Protein AF-A0A952NPP9-F1 (afdb_monomer_lite)

Secondary structure (DSSP, 8-state):
-------------------------------------------HHHHHHHHHHHHHHHHHHHHHHHHHHHHHHHT---HHHHHHHHHHHHHHHHHHHHHHHHHHHHHHHHHHH-HHHHTTS-------PPPPPHHHHHHHHHHHHHHHHHHHHHHHHHS------------------------------------

pLDDT: mean 71.18, std 20.42, range [37.22, 97.12]

Sequence (195 aa):
MKPNFRLFFAGSVIVLGLLAPFSGFANEAPKEEAGKEELKNDKPWVEVQNRISALSTKTKQLDDKLKELIRTKKAGANAERMAELDKEIDKTYSEWKTHAEDLRKENQIFKYRFPERAAQTPERVYQTGDIPSLEKIEELVGMEGKLQRNLHRMRTQYGEPAKRPRKEKEIIVEEKKSGEGEKTIRESDSPILRK

Radius of gyration: 38.67 Å; chains: 1; bounding box: 102×54×117 Å

Foldseek 3Di:
DDDDDDDDDDDDDDDDDDDDDDDDDDDDDDDDDPDPPPPPPPPVLNVLVVLLVVLVVVLVVLVVVLVVLVVVLVVDDDPVVNVVSVVVNVVSVVVSVVSVVVSVVSVVCSCVVPVVVVPVPDDPPDPPDDDDDPVVVVVVVVVVVVVVVVVVVCCVVPNDPDPPPPPPPPPDDDDDDDDDDDDDDDDDPDDDDDD

Structure (mmCIF, N/CA/C/O backbone):
data_AF-A0A952NPP9-F1
#
_entry.id   AF-A0A952NPP9-F1
#
loop_
_atom_site.group_PDB
_atom_site.id
_atom_site.type_symbol
_atom_site.label_atom_id
_atom_site.label_alt_id
_atom_site.label_comp_id
_atom_site.label_asym_id
_atom_site.label_entity_id
_atom_site.label_seq_id
_atom_site.pdbx_PDB_ins_code
_atom_site.Cartn_x
_atom_site.Cartn_y
_atom_site.Cartn_z
_atom_site.occupancy
_atom_site.B_iso_or_equiv
_atom_site.auth_seq_id
_atom_site.auth_comp_id
_atom_site.auth_asym_id
_atom_site.auth_atom_id
_atom_site.pdbx_PDB_model_num
ATOM 1 N N . MET A 1 1 ? 16.202 2.568 67.535 1.00 42.22 1 MET A N 1
ATOM 2 C CA . MET A 1 1 ? 17.635 2.501 67.892 1.00 42.22 1 MET A CA 1
ATOM 3 C C . MET A 1 1 ? 18.410 1.880 66.732 1.00 42.22 1 MET A C 1
ATOM 5 O O . MET A 1 1 ? 18.133 0.747 66.377 1.00 42.22 1 MET A O 1
ATOM 9 N N . LYS A 1 2 ? 19.315 2.640 66.104 1.00 56.56 2 LYS A N 1
ATOM 10 C CA . LYS A 1 2 ? 20.503 2.122 65.381 1.00 56.56 2 LYS A CA 1
ATOM 11 C C . LYS A 1 2 ? 21.594 1.846 66.447 1.00 56.56 2 LYS A C 1
ATOM 13 O O . LYS A 1 2 ? 21.480 2.512 67.483 1.00 56.56 2 LYS A O 1
ATOM 18 N N . PRO A 1 3 ? 22.620 0.969 66.266 1.00 61.53 3 PRO A N 1
ATOM 19 C CA . PRO A 1 3 ? 23.626 1.138 65.192 1.00 61.53 3 PRO A CA 1
ATOM 20 C C . PRO A 1 3 ? 24.477 -0.104 64.746 1.00 61.53 3 PRO A C 1
ATOM 22 O O . PRO A 1 3 ? 24.367 -1.181 65.316 1.00 61.53 3 PRO A O 1
ATOM 25 N N . ASN A 1 4 ? 25.392 0.147 63.780 1.00 46.81 4 ASN A N 1
ATOM 26 C CA . ASN A 1 4 ? 26.739 -0.457 63.555 1.00 46.81 4 ASN A CA 1
ATOM 27 C C . ASN A 1 4 ? 26.871 -1.890 62.952 1.00 46.81 4 ASN A C 1
ATOM 29 O O . ASN A 1 4 ? 26.138 -2.776 63.350 1.00 46.81 4 ASN A O 1
ATOM 33 N N . PHE A 1 5 ? 27.816 -2.266 62.059 1.00 48.47 5 PHE A N 1
ATOM 34 C CA . PHE A 1 5 ? 28.918 -1.629 61.288 1.00 48.47 5 PHE A CA 1
ATOM 35 C C . PHE A 1 5 ? 29.617 -2.703 60.386 1.00 48.47 5 PHE A C 1
ATOM 37 O O . PHE A 1 5 ? 29.453 -3.889 60.655 1.00 48.47 5 PHE A O 1
ATOM 44 N N . ARG A 1 6 ? 30.516 -2.264 59.471 1.00 46.28 6 ARG A N 1
ATOM 45 C CA . ARG A 1 6 ? 31.554 -2.992 58.655 1.00 46.28 6 ARG A CA 1
ATOM 46 C C . ARG A 1 6 ? 31.068 -3.577 57.310 1.00 46.28 6 ARG A C 1
ATOM 48 O O . ARG A 1 6 ? 30.231 -4.461 57.316 1.00 46.28 6 ARG A O 1
ATOM 55 N N . LEU A 1 7 ? 31.429 -3.101 56.106 1.00 51.44 7 LEU A N 1
ATOM 56 C CA . LEU A 1 7 ? 32.660 -2.545 55.492 1.00 51.44 7 LEU A CA 1
ATOM 57 C C . LEU A 1 7 ? 33.755 -3.606 55.236 1.00 51.44 7 LEU A C 1
ATOM 59 O O . LEU A 1 7 ? 34.162 -4.278 56.177 1.00 51.44 7 LEU A O 1
ATOM 63 N N . PHE A 1 8 ? 34.233 -3.632 53.977 1.00 43.12 8 PHE A N 1
ATOM 64 C CA . PHE A 1 8 ? 35.393 -4.311 53.357 1.00 43.12 8 PHE A CA 1
ATOM 65 C C . PHE A 1 8 ? 35.112 -5.535 52.469 1.00 43.12 8 PHE A C 1
ATOM 67 O O . PHE A 1 8 ? 34.949 -6.639 52.964 1.00 43.12 8 PHE A O 1
ATOM 74 N N . PHE A 1 9 ? 35.222 -5.346 51.147 1.00 47.34 9 PHE A N 1
ATOM 75 C CA . PHE A 1 9 ? 36.212 -6.082 50.351 1.00 47.34 9 PHE A CA 1
ATOM 76 C C . PHE A 1 9 ? 36.793 -5.161 49.271 1.00 47.34 9 PHE A C 1
ATOM 78 O O . PHE A 1 9 ? 36.083 -4.608 48.435 1.00 47.34 9 PHE A O 1
ATOM 85 N N . ALA A 1 10 ? 38.104 -4.970 49.380 1.00 44.50 10 ALA A N 1
ATOM 86 C CA . ALA A 1 10 ? 38.995 -4.317 48.439 1.00 44.50 10 ALA A CA 1
ATOM 87 C C . ALA A 1 10 ? 39.777 -5.398 47.667 1.00 44.50 10 ALA A C 1
ATOM 89 O O . ALA A 1 10 ? 39.995 -6.485 48.201 1.00 44.50 10 ALA A O 1
ATOM 90 N N . GLY A 1 11 ? 40.232 -5.065 46.455 1.00 40.09 11 GLY A N 1
ATOM 91 C CA . GLY A 1 11 ? 41.136 -5.867 45.610 1.00 40.09 11 GLY A CA 1
ATOM 92 C C . GLY A 1 11 ? 40.653 -5.862 44.151 1.00 40.09 11 GLY A C 1
ATOM 93 O O . GLY A 1 11 ? 39.700 -6.567 43.856 1.00 40.09 11 GLY A O 1
ATOM 94 N N . SER A 1 12 ? 41.091 -4.973 43.240 1.00 41.69 12 SER A N 1
ATOM 95 C CA . SER A 1 12 ? 42.459 -4.764 42.696 1.00 41.69 12 SER A CA 1
ATOM 96 C C . SER A 1 12 ? 42.954 -6.049 42.005 1.00 41.69 12 SER A C 1
ATOM 98 O O . SER A 1 12 ? 42.954 -7.085 42.654 1.00 41.69 12 SER A O 1
ATOM 100 N N . VAL A 1 13 ? 43.314 -6.136 40.715 1.00 47.72 13 VAL A N 1
ATOM 101 C CA . VAL A 1 13 ? 44.286 -5.386 39.878 1.00 47.72 13 VAL A CA 1
ATOM 102 C C . VAL A 1 13 ? 44.021 -5.808 38.404 1.00 47.72 13 VAL A C 1
ATOM 104 O O . VAL A 1 13 ? 43.792 -6.989 38.168 1.00 47.72 13 VAL A O 1
ATOM 107 N N . ILE A 1 14 ? 43.755 -4.895 37.454 1.00 48.38 14 ILE A N 1
ATOM 108 C CA . ILE A 1 14 ? 44.632 -4.331 36.383 1.00 48.38 14 ILE A CA 1
ATOM 109 C C . ILE A 1 14 ? 45.239 -5.350 35.395 1.00 48.38 14 ILE A C 1
ATOM 111 O O . ILE A 1 14 ? 45.844 -6.328 35.815 1.00 48.38 14 ILE A O 1
ATOM 115 N N . VAL A 1 15 ? 45.138 -5.004 34.097 1.00 45.75 15 VAL A N 1
ATOM 116 C CA . VAL A 1 15 ? 46.122 -5.091 32.976 1.00 45.75 15 VAL A CA 1
ATOM 117 C C . VAL A 1 15 ? 45.353 -5.449 31.684 1.00 45.75 15 VAL A C 1
ATOM 119 O O . VAL A 1 15 ? 44.527 -6.348 31.724 1.00 45.75 15 VAL A O 1
ATOM 122 N N . LEU A 1 16 ? 45.548 -4.910 30.474 1.00 42.09 16 LEU A N 1
ATOM 123 C CA . LEU A 1 16 ? 46.208 -3.745 29.854 1.00 42.09 16 LEU A CA 1
ATOM 124 C C . LEU A 1 16 ? 46.124 -4.027 28.329 1.00 42.09 16 LEU A C 1
ATOM 126 O O . LEU A 1 16 ? 46.257 -5.186 27.942 1.00 42.09 16 LEU A O 1
ATOM 130 N N . GLY A 1 17 ? 45.950 -3.019 27.465 1.00 39.31 17 GLY A N 1
ATOM 131 C CA . GLY A 1 17 ? 46.020 -3.182 25.994 1.00 39.31 17 GLY A CA 1
ATOM 132 C C . GLY A 1 17 ? 44.951 -2.364 25.252 1.00 39.31 17 GLY A C 1
ATOM 133 O O . GLY A 1 17 ? 43.859 -2.878 25.064 1.00 39.31 17 GLY A O 1
ATOM 134 N N . LEU A 1 18 ? 45.064 -1.049 25.010 1.00 44.81 18 LEU A N 1
ATOM 135 C CA . LEU A 1 18 ? 46.061 -0.242 24.268 1.00 44.81 18 LEU A CA 1
ATOM 136 C C . LEU A 1 18 ? 45.751 -0.171 22.752 1.00 44.81 18 LEU A C 1
ATOM 138 O O . LEU A 1 18 ? 45.486 -1.191 22.130 1.00 44.81 18 LEU A O 1
ATOM 142 N N . LEU A 1 19 ? 45.870 1.057 22.218 1.00 41.19 19 LEU A N 1
ATOM 143 C CA . LEU A 1 19 ? 45.713 1.576 20.839 1.00 41.19 19 LEU A CA 1
ATOM 144 C C . LEU A 1 19 ? 44.301 2.049 20.434 1.00 41.19 19 LEU A C 1
ATOM 146 O O . LEU A 1 19 ? 43.379 1.255 20.372 1.00 41.19 19 LEU A O 1
ATOM 150 N N . ALA A 1 20 ? 44.041 3.292 20.018 1.00 47.84 20 ALA A N 1
ATOM 151 C CA . ALA A 1 20 ? 44.758 4.574 20.003 1.00 47.84 20 ALA A CA 1
ATOM 152 C C . ALA A 1 20 ? 43.722 5.662 19.602 1.00 47.84 20 ALA A C 1
ATOM 154 O O . ALA A 1 20 ? 42.878 5.377 18.750 1.00 47.84 20 ALA A O 1
ATOM 155 N N . PRO A 1 21 ? 43.765 6.897 20.138 1.00 46.66 21 PRO A N 1
ATOM 156 C CA . PRO A 1 21 ? 43.016 8.026 19.591 1.00 46.66 21 PRO A CA 1
ATOM 157 C C . PRO A 1 21 ? 43.826 8.665 18.452 1.00 46.66 21 PRO A C 1
ATOM 159 O O . PRO A 1 21 ? 44.925 9.173 18.663 1.00 46.66 21 PRO A O 1
ATOM 162 N N . PHE A 1 22 ? 43.305 8.622 17.226 1.00 45.69 22 PHE A N 1
ATOM 163 C CA . PHE A 1 22 ? 43.925 9.282 16.076 1.00 45.69 22 PHE A CA 1
ATOM 164 C C . PHE A 1 22 ? 43.545 10.770 16.091 1.00 45.69 22 PHE A C 1
ATOM 166 O O . PHE A 1 22 ? 42.491 11.165 15.599 1.00 45.69 22 PHE A O 1
ATOM 173 N N . SER A 1 23 ? 44.399 11.601 16.684 1.00 49.88 23 SER A N 1
ATOM 174 C CA . SER A 1 23 ? 44.368 13.052 16.506 1.00 49.88 23 SER A CA 1
ATOM 175 C C . SER A 1 23 ? 45.744 13.541 16.072 1.00 49.88 23 SER A C 1
ATOM 177 O O . SER A 1 23 ? 46.695 13.470 16.847 1.00 49.88 23 SER A O 1
ATOM 179 N N . GLY A 1 24 ? 45.806 14.090 14.857 1.00 45.69 24 GLY A N 1
ATOM 180 C CA . GLY A 1 24 ? 46.848 15.022 14.438 1.00 45.69 24 GLY A CA 1
ATOM 181 C C . GLY A 1 24 ? 47.687 14.560 13.252 1.00 45.69 24 GLY A C 1
ATOM 182 O O . GLY A 1 24 ? 48.672 13.861 13.435 1.00 45.69 24 GLY A O 1
ATOM 183 N N . PHE A 1 25 ? 47.360 15.060 12.059 1.00 42.44 25 PHE A N 1
ATOM 184 C CA . PHE A 1 25 ? 48.386 15.478 11.103 1.00 42.44 25 PHE A CA 1
ATOM 185 C C . PHE A 1 25 ? 47.843 16.639 10.264 1.00 42.44 25 PHE A C 1
ATOM 187 O O . PHE A 1 25 ? 47.052 16.455 9.343 1.00 42.44 25 PHE A O 1
ATOM 194 N N . ALA A 1 26 ? 48.246 17.853 10.639 1.00 45.97 26 ALA A N 1
ATOM 195 C CA . ALA A 1 26 ? 48.256 18.994 9.741 1.00 45.97 26 ALA A CA 1
ATOM 196 C C . ALA A 1 26 ? 49.505 18.861 8.862 1.00 45.97 26 ALA A C 1
ATOM 198 O O . ALA A 1 26 ? 50.613 18.774 9.388 1.00 45.97 26 ALA A O 1
ATOM 199 N N . ASN A 1 27 ? 49.327 18.831 7.543 1.00 51.50 27 ASN A N 1
ATOM 200 C CA . ASN A 1 27 ? 50.382 19.205 6.613 1.00 51.50 27 ASN A CA 1
ATOM 201 C C . ASN A 1 27 ? 49.768 19.924 5.408 1.00 51.50 27 ASN A C 1
ATOM 203 O O . ASN A 1 27 ? 48.702 19.563 4.912 1.00 51.50 27 ASN A O 1
ATOM 207 N N . GLU A 1 28 ? 50.445 20.987 5.018 1.00 45.53 28 GLU A N 1
ATOM 208 C CA . GLU A 1 28 ? 50.037 22.068 4.137 1.00 45.53 28 GLU A CA 1
ATOM 209 C C . GLU A 1 28 ? 50.497 21.763 2.700 1.00 45.53 28 GLU A C 1
ATOM 211 O O . GLU A 1 28 ? 51.680 21.518 2.484 1.00 45.53 28 GLU A O 1
ATOM 216 N N . ALA A 1 29 ? 49.575 21.732 1.729 1.00 44.47 29 ALA A N 1
ATOM 217 C CA . ALA A 1 29 ? 49.770 22.153 0.329 1.00 44.47 29 ALA A CA 1
ATOM 218 C C . ALA A 1 29 ? 48.478 21.918 -0.490 1.00 44.47 29 ALA A C 1
ATOM 220 O O . ALA A 1 29 ? 47.895 20.834 -0.411 1.00 44.47 29 ALA A O 1
ATOM 221 N N . PRO A 1 30 ? 48.032 22.897 -1.302 1.00 53.44 30 PRO A N 1
ATOM 222 C CA . PRO A 1 30 ? 46.819 22.804 -2.101 1.00 53.44 30 PRO A CA 1
ATOM 223 C C . PRO A 1 30 ? 47.115 22.134 -3.450 1.00 53.44 30 PRO A C 1
ATOM 225 O O . PRO A 1 30 ? 48.052 22.512 -4.150 1.00 53.44 30 PRO A O 1
ATOM 228 N N . LYS A 1 31 ? 46.294 21.159 -3.844 1.00 44.09 31 LYS A N 1
ATOM 229 C CA . LYS A 1 31 ? 46.187 20.701 -5.235 1.00 44.09 31 LYS A CA 1
ATOM 230 C C . LYS A 1 31 ? 44.714 20.606 -5.606 1.00 44.09 31 LYS A C 1
ATOM 232 O O . LYS A 1 31 ? 44.016 19.681 -5.212 1.00 44.09 31 LYS A O 1
ATOM 237 N N . GLU A 1 32 ? 44.274 21.695 -6.221 1.00 44.03 32 GLU A N 1
ATOM 238 C CA . GLU A 1 32 ? 43.555 21.740 -7.493 1.00 44.03 32 GLU A CA 1
ATOM 239 C C . GLU A 1 32 ? 42.602 20.585 -7.841 1.00 44.03 32 GLU A C 1
ATOM 241 O O . GLU A 1 32 ? 42.978 19.423 -7.964 1.00 44.03 32 GLU A O 1
ATOM 246 N N . GLU A 1 33 ? 41.367 21.012 -8.116 1.00 48.91 33 GLU A N 1
ATOM 247 C CA . GLU A 1 33 ? 40.454 20.426 -9.097 1.00 48.91 33 GLU A CA 1
ATOM 248 C C . GLU A 1 33 ? 39.937 19.016 -8.802 1.00 48.91 33 GLU A C 1
ATOM 250 O O . GLU A 1 33 ? 40.089 18.068 -9.569 1.00 48.91 33 GLU A O 1
ATOM 255 N N . ALA A 1 34 ? 39.127 18.928 -7.744 1.00 39.72 34 ALA A N 1
ATOM 256 C CA . ALA A 1 34 ? 37.986 18.017 -7.743 1.00 39.72 34 ALA A CA 1
ATOM 257 C C . ALA A 1 34 ? 36.970 18.502 -8.794 1.00 39.72 34 ALA A C 1
ATOM 259 O O . ALA A 1 34 ? 35.969 19.155 -8.481 1.00 39.72 34 ALA A O 1
ATOM 260 N N . GLY A 1 35 ? 37.280 18.209 -10.058 1.00 38.94 35 GLY A N 1
ATOM 261 C CA . GLY A 1 35 ? 36.347 18.262 -11.164 1.00 38.94 35 GLY A CA 1
ATOM 262 C C . GLY A 1 35 ? 35.101 17.479 -10.781 1.00 38.94 35 GLY A C 1
ATOM 263 O O . GLY A 1 35 ? 35.109 16.253 -10.686 1.00 38.94 35 GLY A O 1
ATOM 264 N N . LYS A 1 36 ? 34.019 18.218 -10.537 1.00 47.06 36 LYS A N 1
ATOM 265 C CA . LYS A 1 36 ? 32.652 17.717 -10.608 1.00 47.06 36 LYS A CA 1
ATOM 266 C C . LYS A 1 36 ? 32.385 17.311 -12.059 1.00 47.06 36 LYS A C 1
ATOM 268 O O . LYS A 1 36 ? 31.662 17.999 -12.773 1.00 47.06 36 LYS A O 1
ATOM 273 N N . GLU A 1 37 ? 32.976 16.212 -12.511 1.00 46.59 37 GLU A N 1
ATOM 274 C CA . GLU A 1 37 ? 32.400 15.464 -13.616 1.00 46.59 37 GLU A CA 1
ATOM 275 C C . GLU A 1 37 ? 31.155 14.784 -13.060 1.00 46.59 37 GLU A C 1
ATOM 277 O O . GLU A 1 37 ? 31.183 13.706 -12.468 1.00 46.59 37 GLU A O 1
ATOM 282 N N . GLU A 1 38 ? 30.036 15.491 -13.201 1.00 52.38 38 GLU A N 1
ATOM 283 C CA . GLU A 1 38 ? 28.723 14.880 -13.220 1.00 52.38 38 GLU A CA 1
ATOM 284 C C . GLU A 1 38 ? 28.764 13.768 -14.275 1.00 52.38 38 GLU A C 1
ATOM 286 O O . GLU A 1 38 ? 28.627 14.019 -15.473 1.00 52.38 38 GLU A O 1
ATOM 291 N N . LEU A 1 39 ? 28.963 12.527 -13.828 1.00 53.59 39 LEU A N 1
ATOM 292 C CA . LEU A 1 39 ? 28.667 11.322 -14.591 1.00 53.59 39 LEU A CA 1
ATOM 293 C C . LEU A 1 39 ? 27.152 11.295 -14.851 1.00 53.59 39 LEU A C 1
ATOM 295 O O . LEU A 1 39 ? 26.400 10.534 -14.254 1.00 53.59 39 LEU A O 1
ATOM 299 N N . LYS A 1 40 ? 26.690 12.148 -15.771 1.00 55.88 40 LYS A N 1
ATOM 300 C 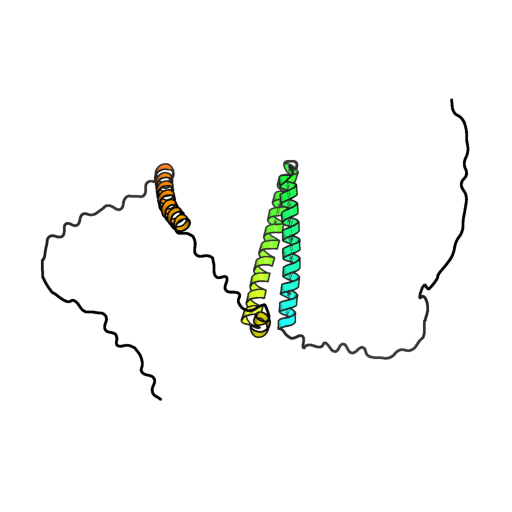CA . LYS A 1 40 ? 25.360 12.145 -16.393 1.00 55.88 40 LYS A CA 1
ATOM 301 C C . LYS A 1 40 ? 25.252 10.960 -17.350 1.00 55.88 40 LYS A C 1
ATOM 303 O O . LYS A 1 40 ? 25.031 11.112 -18.545 1.00 55.88 40 LYS A O 1
ATOM 308 N N . ASN A 1 41 ? 25.471 9.770 -16.813 1.00 52.03 41 ASN A N 1
ATOM 309 C CA . ASN A 1 41 ? 25.177 8.493 -17.445 1.00 52.03 41 ASN A CA 1
ATOM 310 C C . ASN A 1 41 ? 24.704 7.495 -16.382 1.00 52.03 41 ASN A C 1
ATOM 312 O O . ASN A 1 41 ? 25.002 6.299 -16.441 1.00 52.03 41 ASN A O 1
ATOM 316 N N . ASP A 1 42 ? 23.919 7.975 -15.418 1.00 60.69 42 ASP A N 1
ATOM 317 C CA . ASP A 1 42 ? 23.086 7.081 -14.634 1.00 60.69 42 ASP A CA 1
ATOM 318 C C . ASP A 1 42 ? 21.998 6.567 -15.562 1.00 60.69 42 ASP A C 1
ATOM 320 O O . ASP A 1 42 ? 21.116 7.285 -16.030 1.00 60.69 42 ASP A O 1
ATOM 324 N N . LYS A 1 43 ? 22.142 5.296 -15.929 1.00 80.06 43 LYS A N 1
ATOM 325 C CA . LYS A 1 43 ? 21.214 4.601 -16.811 1.00 80.06 43 LYS A CA 1
ATOM 326 C C . LYS A 1 43 ? 19.789 4.895 -16.309 1.00 80.06 43 LYS A C 1
ATOM 328 O O . LYS A 1 43 ? 19.523 4.650 -15.133 1.00 80.06 43 LYS A O 1
ATOM 333 N N . PRO A 1 44 ? 18.854 5.340 -17.165 1.00 83.31 44 PRO A N 1
ATOM 334 C CA . PRO A 1 44 ? 17.559 5.885 -16.732 1.00 83.31 44 PRO A CA 1
ATOM 335 C C . PRO A 1 44 ? 16.704 4.900 -15.913 1.00 83.31 44 PRO A C 1
ATOM 337 O O . PRO A 1 44 ? 15.789 5.300 -15.199 1.00 83.31 44 PRO A O 1
ATOM 340 N N . TRP A 1 45 ? 17.001 3.600 -15.979 1.00 83.94 45 TRP A N 1
ATOM 341 C CA . TRP A 1 45 ? 16.359 2.581 -15.147 1.00 83.94 45 TRP A CA 1
ATOM 342 C C . TRP A 1 45 ? 16.787 2.627 -13.673 1.00 83.94 45 TRP A C 1
ATOM 344 O O . TRP A 1 45 ? 15.984 2.267 -12.815 1.00 83.94 45 TRP A O 1
ATOM 354 N N . VAL A 1 46 ? 18.013 3.067 -13.364 1.00 88.56 46 VAL A N 1
ATOM 355 C CA . VAL A 1 46 ? 18.537 3.171 -11.989 1.00 88.56 46 VAL A CA 1
ATOM 356 C C . VAL A 1 46 ? 17.753 4.225 -11.220 1.00 88.56 46 VAL A C 1
ATOM 358 O O . VAL A 1 46 ? 17.342 3.987 -10.088 1.00 88.56 46 VAL A O 1
ATOM 361 N N . GLU A 1 47 ? 17.464 5.359 -11.857 1.00 89.44 47 GLU A N 1
ATOM 362 C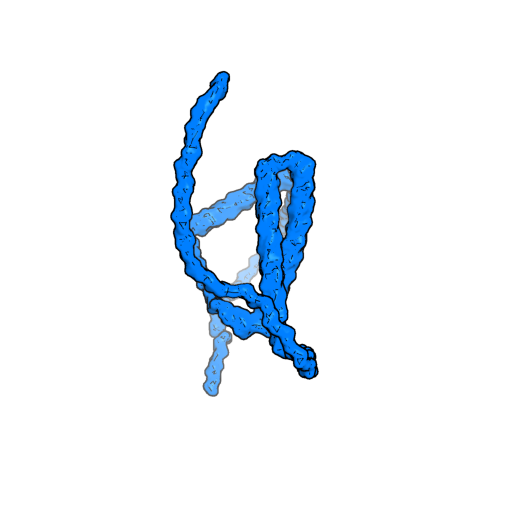 CA . GLU A 1 47 ? 16.636 6.412 -11.269 1.00 89.44 47 GLU A CA 1
ATOM 363 C C . GLU A 1 47 ? 15.236 5.900 -10.916 1.00 89.44 47 GLU A C 1
ATOM 365 O O . GLU A 1 47 ? 14.755 6.117 -9.803 1.00 89.44 47 GLU A O 1
ATOM 370 N N . VAL A 1 48 ? 14.592 5.177 -11.839 1.00 88.56 48 VAL A N 1
ATOM 371 C CA . VAL A 1 48 ? 13.262 4.588 -11.616 1.00 88.56 48 VAL A CA 1
ATOM 372 C C . VAL A 1 48 ? 13.312 3.543 -10.500 1.00 88.56 48 VAL A C 1
ATOM 374 O O . VAL A 1 48 ? 12.457 3.541 -9.618 1.00 88.56 48 VAL A O 1
ATOM 377 N N . GLN A 1 49 ? 14.340 2.696 -10.468 1.00 89.88 49 GLN A N 1
ATOM 378 C CA . GLN A 1 49 ? 14.519 1.706 -9.407 1.00 89.88 49 GLN A CA 1
ATOM 379 C C . GLN A 1 49 ? 14.735 2.355 -8.031 1.00 89.88 49 GLN A C 1
ATOM 381 O O . GLN A 1 49 ? 14.155 1.901 -7.044 1.00 89.88 49 GLN A O 1
ATOM 386 N N . ASN A 1 50 ? 15.507 3.441 -7.962 1.00 91.38 50 ASN A N 1
ATOM 387 C CA . ASN A 1 50 ? 15.707 4.212 -6.735 1.00 91.38 50 ASN A CA 1
ATOM 388 C C . ASN A 1 50 ? 14.409 4.887 -6.269 1.00 91.38 50 ASN A C 1
ATOM 390 O O . ASN A 1 50 ? 14.124 4.938 -5.074 1.00 91.38 50 ASN A O 1
ATOM 394 N N . ARG A 1 51 ? 13.575 5.368 -7.199 1.00 92.00 51 ARG A N 1
ATOM 395 C CA . ARG A 1 51 ? 12.239 5.887 -6.865 1.00 92.00 51 ARG A CA 1
ATOM 396 C C . ARG A 1 51 ? 11.329 4.789 -6.329 1.00 92.00 51 ARG A C 1
ATOM 398 O O . ARG A 1 51 ? 10.672 5.001 -5.313 1.00 92.00 51 ARG A O 1
ATOM 405 N N . ILE A 1 52 ? 11.321 3.611 -6.955 1.00 93.19 52 ILE A N 1
ATOM 406 C CA . ILE A 1 52 ? 10.541 2.455 -6.489 1.00 93.19 52 ILE A CA 1
ATOM 407 C C . ILE A 1 52 ? 10.982 2.037 -5.083 1.00 93.19 52 ILE A C 1
ATOM 409 O O . ILE A 1 52 ? 10.127 1.815 -4.226 1.00 93.19 52 ILE A O 1
ATOM 413 N N . SER A 1 53 ? 12.288 1.958 -4.813 1.00 93.19 53 SER A N 1
ATOM 414 C CA . SER A 1 53 ? 12.791 1.580 -3.488 1.00 93.19 53 SER A CA 1
ATOM 415 C C . SER A 1 53 ? 12.431 2.623 -2.426 1.00 93.19 53 SER A C 1
ATOM 417 O O . SER A 1 53 ? 11.929 2.254 -1.365 1.00 93.19 53 SER A O 1
ATOM 419 N N . ALA A 1 54 ? 12.571 3.917 -2.731 1.00 93.56 54 ALA A N 1
ATOM 420 C CA . ALA A 1 54 ? 12.185 5.006 -1.835 1.00 93.56 54 ALA A CA 1
ATOM 421 C C . ALA A 1 54 ? 10.669 5.058 -1.567 1.00 93.56 54 ALA A C 1
ATOM 423 O O . ALA A 1 54 ? 10.238 5.297 -0.440 1.00 93.56 54 ALA A O 1
ATOM 424 N N . LEU A 1 55 ? 9.833 4.822 -2.581 1.00 94.50 55 LEU A N 1
ATOM 425 C CA . LEU A 1 55 ? 8.383 4.724 -2.402 1.00 94.50 55 LEU A CA 1
ATOM 426 C C . LEU A 1 55 ? 8.003 3.455 -1.625 1.00 94.50 55 LEU A C 1
ATOM 428 O O . LEU A 1 55 ? 7.084 3.486 -0.808 1.00 94.50 55 LEU A O 1
ATOM 432 N N . SER A 1 56 ? 8.727 2.348 -1.815 1.00 93.31 56 SER A N 1
ATOM 433 C CA . SER A 1 56 ? 8.488 1.098 -1.087 1.00 93.31 56 SER A CA 1
ATOM 434 C C . SER A 1 56 ? 8.794 1.234 0.403 1.00 93.31 56 SER A C 1
ATOM 436 O O . SER A 1 56 ? 8.030 0.749 1.234 1.00 93.31 56 SER A O 1
ATOM 438 N N . THR A 1 57 ? 9.877 1.920 0.769 1.00 95.88 57 THR A N 1
ATOM 439 C CA . THR A 1 57 ? 10.191 2.166 2.182 1.00 95.88 57 THR A CA 1
ATOM 440 C C . THR A 1 57 ? 9.171 3.103 2.821 1.00 95.88 57 THR A C 1
ATOM 442 O O . THR A 1 57 ? 8.660 2.784 3.893 1.00 95.88 57 THR A O 1
ATOM 445 N N . LYS A 1 58 ? 8.792 4.196 2.144 1.00 94.81 58 LYS A N 1
ATOM 446 C CA . LYS A 1 58 ? 7.761 5.128 2.635 1.00 94.81 58 LYS A CA 1
ATOM 447 C C . LYS A 1 58 ? 6.398 4.461 2.815 1.00 94.81 58 LYS A C 1
ATOM 449 O O . LYS A 1 58 ? 5.758 4.644 3.844 1.00 94.81 58 LYS A O 1
ATOM 454 N N . THR A 1 59 ? 5.956 3.660 1.844 1.00 95.06 59 THR A N 1
ATOM 455 C CA . THR A 1 59 ? 4.679 2.928 1.942 1.00 95.06 59 THR A CA 1
ATOM 456 C C . THR A 1 59 ? 4.679 1.931 3.097 1.00 95.06 59 THR A C 1
ATOM 458 O O . THR A 1 59 ? 3.679 1.846 3.801 1.00 95.06 59 THR A O 1
ATOM 461 N N . LYS A 1 60 ? 5.795 1.231 3.348 1.00 95.56 60 LYS A N 1
ATOM 462 C CA . LYS A 1 60 ? 5.941 0.351 4.520 1.00 95.56 60 LYS A CA 1
ATOM 463 C C . LYS A 1 60 ? 5.898 1.122 5.838 1.00 95.56 60 LYS A C 1
ATOM 465 O O . LYS A 1 60 ? 5.155 0.737 6.728 1.00 95.56 60 LYS A O 1
ATOM 470 N N . GLN A 1 61 ? 6.623 2.235 5.941 1.00 95.50 61 GLN A N 1
ATOM 471 C CA . GLN A 1 61 ? 6.604 3.084 7.138 1.00 95.50 61 GLN A CA 1
ATOM 472 C C . GLN A 1 61 ? 5.194 3.603 7.453 1.00 95.50 61 GLN A C 1
ATOM 474 O O . GLN A 1 61 ? 4.769 3.585 8.605 1.00 95.50 61 GLN A O 1
ATOM 479 N N . LEU A 1 62 ? 4.454 4.037 6.429 1.00 95.38 62 LEU A N 1
ATOM 480 C CA . LEU A 1 62 ? 3.071 4.490 6.582 1.00 95.38 62 LEU A CA 1
ATOM 481 C C . LEU A 1 62 ? 2.116 3.341 6.937 1.00 95.38 62 LEU A C 1
ATOM 483 O O . LEU A 1 62 ? 1.212 3.545 7.741 1.00 95.38 62 LEU A O 1
ATOM 487 N N . ASP A 1 63 ? 2.321 2.143 6.384 1.00 95.62 63 ASP A N 1
ATOM 488 C CA . ASP A 1 63 ? 1.543 0.946 6.731 1.00 95.62 63 ASP A CA 1
ATOM 489 C C . ASP A 1 63 ? 1.768 0.529 8.194 1.00 95.62 63 ASP A C 1
ATOM 491 O O . ASP A 1 63 ? 0.812 0.261 8.923 1.00 95.62 63 ASP A O 1
ATOM 495 N N . ASP A 1 64 ? 3.017 0.549 8.663 1.00 96.62 64 ASP A N 1
ATOM 496 C CA . ASP A 1 64 ? 3.349 0.267 10.062 1.00 96.62 64 ASP A CA 1
ATOM 497 C C . ASP A 1 64 ? 2.746 1.322 10.999 1.00 96.62 64 ASP A C 1
ATOM 499 O O . ASP A 1 64 ? 2.087 0.965 11.978 1.00 96.62 64 ASP A O 1
ATOM 503 N N . LYS A 1 65 ? 2.846 2.612 10.645 1.00 94.88 65 LYS A N 1
ATOM 504 C CA . LYS A 1 65 ? 2.197 3.696 11.396 1.00 94.88 65 LYS A CA 1
ATOM 505 C C . LYS A 1 65 ? 0.676 3.518 11.451 1.00 94.88 65 LYS A C 1
ATOM 507 O O . LYS A 1 65 ? 0.070 3.667 12.510 1.00 94.88 65 LYS A O 1
ATOM 512 N N . LEU A 1 66 ? 0.041 3.166 10.332 1.00 95.38 66 LEU A N 1
ATOM 513 C CA . LEU A 1 66 ? -1.404 2.937 10.269 1.00 95.38 66 LEU A CA 1
ATOM 514 C C . LEU A 1 66 ? -1.818 1.756 11.160 1.00 95.38 66 LEU A C 1
ATOM 516 O O . LEU A 1 66 ? -2.804 1.844 11.894 1.00 95.38 66 LEU A O 1
ATOM 520 N N . LYS A 1 67 ? -1.046 0.664 11.150 1.00 95.31 67 LYS A N 1
ATOM 521 C CA . LYS A 1 67 ? -1.264 -0.488 12.037 1.00 95.31 67 LYS A CA 1
ATOM 522 C C . LYS A 1 67 ? -1.135 -0.104 13.506 1.00 95.31 67 LYS A C 1
ATOM 524 O O . LYS A 1 67 ? -1.940 -0.570 14.312 1.00 95.31 67 LYS A O 1
ATOM 529 N N . GLU A 1 68 ? -0.160 0.727 13.864 1.00 94.25 68 GLU A N 1
ATOM 530 C CA . GLU A 1 68 ? -0.011 1.246 15.225 1.00 94.25 68 GLU A CA 1
ATOM 531 C C . GLU A 1 68 ? -1.210 2.102 15.640 1.00 94.25 68 GLU A C 1
ATOM 533 O O . GLU A 1 68 ? -1.808 1.820 16.677 1.00 94.25 68 GLU A O 1
ATOM 538 N N . LEU A 1 69 ? -1.642 3.055 14.808 1.00 92.56 69 LEU A N 1
ATOM 539 C CA . LEU A 1 69 ? -2.814 3.900 15.080 1.00 92.56 69 LEU A CA 1
ATOM 540 C C . LEU A 1 69 ? -4.111 3.084 15.224 1.00 92.56 69 LEU A C 1
ATOM 542 O O . LEU A 1 69 ? -4.936 3.335 16.101 1.00 92.56 69 LEU A O 1
ATOM 546 N N . ILE A 1 70 ? -4.294 2.047 14.404 1.00 92.06 70 ILE A N 1
ATOM 547 C CA . ILE A 1 70 ? -5.448 1.147 14.526 1.00 92.06 70 ILE A CA 1
ATOM 548 C C . ILE A 1 70 ? -5.363 0.325 15.818 1.00 92.06 70 ILE A C 1
ATOM 550 O O . ILE A 1 70 ? -6.385 0.075 16.461 1.00 92.06 70 ILE A O 1
ATOM 554 N N . ARG A 1 71 ? -4.163 -0.114 16.221 1.00 92.75 71 ARG A N 1
ATOM 555 C CA . ARG A 1 71 ? -3.961 -0.831 17.489 1.00 92.75 71 ARG A CA 1
ATOM 556 C C . ARG A 1 71 ? -4.253 0.067 18.688 1.00 92.75 71 ARG A C 1
ATOM 558 O O . ARG A 1 71 ? -4.956 -0.382 19.589 1.00 92.75 71 ARG A O 1
ATOM 565 N N . THR A 1 72 ? -3.784 1.315 18.694 1.00 88.56 72 THR A N 1
ATOM 566 C CA . THR A 1 72 ? -4.063 2.270 19.781 1.00 88.56 72 THR A CA 1
ATOM 567 C C . THR A 1 72 ? -5.547 2.619 19.852 1.00 88.56 72 THR A C 1
ATOM 569 O O . THR A 1 72 ? -6.110 2.636 20.946 1.00 88.56 72 THR A O 1
ATOM 572 N N . LYS A 1 73 ? -6.223 2.770 18.703 1.00 88.81 73 LYS A N 1
ATOM 573 C CA . LYS A 1 73 ? -7.686 2.910 18.647 1.00 88.81 73 LYS A CA 1
ATOM 574 C C . LYS A 1 73 ? -8.399 1.686 19.235 1.00 88.81 73 LYS A C 1
ATOM 576 O O . LYS A 1 73 ? -9.327 1.826 20.024 1.00 88.81 73 LYS A O 1
ATOM 581 N N . LYS A 1 74 ? -7.966 0.466 18.903 1.00 88.31 74 LYS A N 1
ATOM 582 C CA . LYS A 1 74 ? -8.553 -0.772 19.457 1.00 88.31 74 LYS A CA 1
ATOM 583 C C . LYS A 1 74 ? -8.297 -0.952 20.954 1.00 88.31 74 LYS A C 1
ATOM 585 O O . LYS A 1 74 ? -9.110 -1.581 21.620 1.00 88.31 74 LYS A O 1
ATOM 590 N N . ALA A 1 75 ? -7.203 -0.401 21.478 1.00 87.44 75 ALA A N 1
ATOM 591 C CA . ALA A 1 75 ? -6.854 -0.473 22.895 1.00 87.44 75 ALA A CA 1
ATOM 592 C C . ALA A 1 75 ? -7.755 0.389 23.805 1.00 87.44 75 ALA A C 1
ATOM 594 O O . ALA A 1 75 ? -7.635 0.294 25.023 1.00 87.44 75 ALA A O 1
ATOM 595 N N . GLY A 1 76 ? -8.674 1.186 23.242 1.00 77.19 76 GLY A N 1
ATOM 596 C CA . GLY A 1 76 ? -9.699 1.894 24.013 1.00 77.19 76 GLY A CA 1
ATOM 597 C C . GLY A 1 76 ? -9.232 3.233 24.592 1.00 77.19 76 GLY A C 1
ATOM 598 O O . GLY A 1 76 ? -9.186 3.403 25.806 1.00 77.19 76 GLY A O 1
ATOM 599 N N . ALA A 1 77 ? -8.900 4.200 23.730 1.00 77.00 77 ALA A N 1
ATOM 600 C CA . ALA A 1 77 ? -8.651 5.587 24.127 1.00 77.00 77 ALA A CA 1
ATOM 601 C C . ALA A 1 77 ? -9.944 6.358 24.497 1.00 77.00 77 ALA A C 1
ATOM 603 O O . ALA A 1 77 ? -11.052 5.985 24.114 1.00 77.00 77 ALA A O 1
ATOM 604 N N . ASN A 1 78 ? -9.797 7.472 25.223 1.00 83.25 78 ASN A N 1
ATOM 605 C CA . ASN A 1 78 ? -10.898 8.393 25.545 1.00 83.25 78 ASN A CA 1
ATOM 606 C C . ASN A 1 78 ? -11.580 8.932 24.271 1.00 83.25 78 ASN A C 1
ATOM 608 O O . ASN A 1 78 ? -10.920 9.095 23.249 1.00 83.25 78 ASN A O 1
ATOM 612 N N . ALA A 1 79 ? -12.871 9.279 24.345 1.00 80.31 79 ALA A N 1
ATOM 613 C CA . ALA A 1 79 ? -13.673 9.703 23.187 1.00 80.31 79 ALA A CA 1
ATOM 614 C C . ALA A 1 79 ? -13.057 10.866 22.376 1.00 80.31 79 ALA A C 1
ATOM 616 O O . ALA A 1 79 ? -13.066 10.830 21.148 1.00 80.31 79 ALA A O 1
ATOM 617 N N . GLU A 1 80 ? -12.459 11.856 23.043 1.00 81.12 80 GLU A N 1
ATOM 618 C CA . GLU A 1 80 ? -11.760 12.970 22.381 1.00 81.12 80 GLU A CA 1
ATOM 619 C C . GLU A 1 80 ? -10.501 12.499 21.636 1.00 81.12 80 GLU A C 1
ATOM 621 O O . GLU A 1 80 ? -10.301 12.836 20.470 1.00 81.12 80 GLU A O 1
ATOM 626 N N . ARG A 1 81 ? -9.709 11.617 22.260 1.00 85.31 81 ARG A N 1
ATOM 627 C CA . ARG A 1 81 ? -8.527 11.007 21.631 1.00 85.31 81 ARG A CA 1
ATOM 628 C C . ARG A 1 81 ? -8.895 10.073 20.481 1.00 85.31 81 ARG A C 1
ATOM 630 O O . ARG A 1 81 ? -8.121 9.947 19.543 1.00 85.31 81 ARG A O 1
ATOM 637 N N . MET A 1 82 ? -10.064 9.432 20.518 1.00 87.69 82 MET A N 1
ATOM 638 C CA . MET A 1 82 ? -10.546 8.610 19.402 1.00 87.69 82 MET A CA 1
ATOM 639 C C . MET A 1 82 ? -10.843 9.453 18.163 1.00 87.69 82 MET A C 1
ATOM 641 O O . MET A 1 82 ? -10.472 9.060 17.063 1.00 87.69 82 MET A O 1
ATOM 645 N N . ALA A 1 83 ? -11.461 10.624 18.333 1.00 88.44 83 ALA A N 1
ATOM 646 C CA . ALA A 1 83 ? -11.738 11.525 17.216 1.00 88.44 83 ALA A CA 1
ATOM 647 C C . ALA A 1 83 ? -10.449 12.097 16.595 1.00 88.44 83 ALA A C 1
ATOM 649 O O . ALA A 1 83 ? -10.378 12.297 15.382 1.00 88.44 83 ALA A O 1
ATOM 650 N N . GLU A 1 84 ? -9.425 12.353 17.412 1.00 90.56 84 GLU A N 1
ATOM 651 C CA . GLU A 1 84 ? -8.094 12.750 16.940 1.00 90.56 84 GLU A CA 1
ATOM 652 C C . GLU A 1 84 ? -7.382 11.610 16.202 1.00 90.56 84 GLU A C 1
ATOM 654 O O . GLU A 1 84 ? -6.882 11.821 15.096 1.00 90.56 84 GLU A O 1
ATOM 659 N N . LEU A 1 85 ? -7.404 10.395 16.765 1.00 91.62 85 LEU A N 1
ATOM 660 C CA . LEU A 1 85 ? -6.855 9.196 16.128 1.00 91.62 85 LEU A CA 1
ATOM 661 C C . LEU A 1 85 ? -7.536 8.907 14.789 1.00 91.62 85 LEU A C 1
ATOM 663 O O . LEU A 1 85 ? -6.852 8.554 13.836 1.00 91.62 85 LEU A O 1
ATOM 667 N N . ASP A 1 86 ? -8.849 9.103 14.683 1.00 91.81 86 ASP A N 1
ATOM 668 C CA . ASP A 1 86 ? -9.586 8.882 13.436 1.00 91.81 86 ASP A CA 1
ATOM 669 C C . ASP A 1 86 ? -9.157 9.848 12.336 1.00 91.81 86 ASP A C 1
ATOM 671 O O . ASP A 1 86 ? -8.869 9.422 11.218 1.00 91.81 86 ASP A O 1
ATOM 675 N N . LYS A 1 87 ? -8.983 11.129 12.672 1.00 94.00 87 LYS A N 1
ATOM 676 C CA . LYS A 1 87 ? -8.427 12.112 11.733 1.00 94.00 87 LYS A CA 1
ATOM 677 C C . LYS A 1 87 ? -6.995 11.766 11.325 1.00 94.00 87 LYS A C 1
ATOM 679 O O . LYS A 1 87 ? -6.627 11.955 10.165 1.00 94.00 87 LYS A O 1
ATOM 684 N N . GLU A 1 88 ? -6.174 11.278 12.256 1.00 94.00 88 GLU A N 1
ATOM 685 C CA . GLU A 1 88 ? -4.797 10.886 11.949 1.00 94.00 88 GLU A CA 1
ATOM 686 C C . GLU A 1 88 ? -4.735 9.621 11.080 1.00 94.00 88 GLU A C 1
ATOM 688 O O . GLU A 1 88 ? -3.918 9.553 10.156 1.00 94.00 88 GLU A O 1
ATOM 693 N N . ILE A 1 89 ? -5.620 8.651 11.322 1.00 94.56 89 ILE A N 1
ATOM 694 C CA . ILE A 1 89 ? -5.783 7.441 10.508 1.00 94.56 89 ILE A CA 1
ATOM 695 C C . ILE A 1 89 ? -6.195 7.821 9.088 1.00 94.56 89 ILE A C 1
ATOM 697 O O . ILE A 1 89 ? -5.538 7.386 8.145 1.00 94.56 89 ILE A O 1
ATOM 701 N N . ASP A 1 90 ? -7.215 8.665 8.925 1.00 96.00 90 ASP A N 1
ATOM 702 C CA . ASP A 1 90 ? -7.696 9.090 7.607 1.00 96.00 90 ASP A CA 1
ATOM 703 C C . ASP A 1 90 ? -6.607 9.825 6.821 1.00 96.00 90 ASP A C 1
ATOM 705 O O . ASP A 1 90 ? -6.368 9.541 5.641 1.00 96.00 90 ASP A O 1
ATOM 709 N N . LYS A 1 91 ? -5.879 10.728 7.489 1.00 96.56 91 LYS A N 1
ATOM 710 C CA . LYS A 1 91 ? -4.753 11.442 6.884 1.00 96.56 91 LYS A CA 1
ATOM 711 C C . LYS A 1 91 ? -3.649 10.475 6.455 1.00 96.56 91 LYS A C 1
ATOM 713 O O . LYS A 1 91 ? -3.260 10.477 5.288 1.00 96.56 91 LYS A O 1
ATOM 718 N N . THR A 1 92 ? -3.194 9.614 7.363 1.00 95.06 92 THR A N 1
ATOM 719 C CA . THR A 1 92 ? -2.119 8.645 7.096 1.00 95.06 92 THR A CA 1
ATOM 720 C C . THR A 1 92 ? -2.524 7.663 5.992 1.00 95.06 92 THR A C 1
ATOM 722 O O . THR A 1 92 ? -1.714 7.331 5.129 1.00 95.06 92 THR A O 1
ATOM 725 N N . TYR A 1 93 ? -3.791 7.241 5.956 1.00 96.31 93 TYR A N 1
ATOM 726 C CA . TYR A 1 93 ? -4.331 6.387 4.901 1.00 96.31 93 TYR A CA 1
ATOM 727 C C . TYR A 1 93 ? -4.349 7.089 3.537 1.00 96.31 93 TYR A C 1
ATOM 729 O O . TYR A 1 93 ? -3.981 6.479 2.532 1.00 96.31 93 TYR A O 1
ATOM 737 N N . SER A 1 94 ? -4.728 8.370 3.480 1.00 97.12 94 SER A N 1
ATOM 738 C CA . SER A 1 94 ? -4.710 9.144 2.231 1.00 97.12 94 SER A CA 1
ATOM 739 C C . SER A 1 94 ? -3.293 9.298 1.657 1.00 97.12 94 SER A C 1
ATOM 741 O O . SER A 1 94 ? -3.078 9.113 0.454 1.00 97.12 94 SER A O 1
ATOM 743 N N . GLU A 1 95 ? -2.309 9.544 2.525 1.00 95.56 95 GLU A N 1
ATOM 744 C CA . GLU A 1 95 ? -0.892 9.631 2.164 1.00 95.56 95 GLU A CA 1
ATOM 745 C C . GLU A 1 95 ? -0.369 8.268 1.693 1.00 95.56 95 GLU A C 1
ATOM 747 O O . GLU A 1 95 ? 0.242 8.164 0.626 1.00 95.56 95 GLU A O 1
ATOM 752 N N . TRP A 1 96 ? -0.679 7.200 2.438 1.00 96.88 96 TRP A N 1
ATOM 753 C CA . TRP A 1 96 ? -0.333 5.828 2.072 1.00 96.88 96 TRP A CA 1
ATOM 754 C C . TRP A 1 96 ? -0.897 5.448 0.702 1.00 96.88 96 TRP A C 1
ATOM 756 O O . TRP A 1 96 ? -0.167 4.930 -0.142 1.00 96.88 96 TRP A O 1
ATOM 766 N N . LYS A 1 97 ? -2.175 5.756 0.452 1.00 96.62 97 LYS A N 1
ATOM 767 C CA . LYS A 1 97 ? -2.851 5.468 -0.815 1.00 96.62 97 LYS A CA 1
ATOM 768 C C . LYS A 1 97 ? -2.166 6.173 -1.983 1.00 96.62 97 LYS A C 1
ATOM 770 O O . LYS A 1 97 ? -1.889 5.533 -2.994 1.00 96.62 97 LYS A O 1
ATOM 775 N N . THR A 1 98 ? -1.842 7.454 -1.823 1.00 96.94 98 THR A N 1
ATOM 776 C CA . THR A 1 98 ? -1.156 8.243 -2.857 1.00 96.94 98 THR A CA 1
ATOM 777 C C . THR A 1 98 ? 0.205 7.630 -3.196 1.00 96.94 98 THR A C 1
ATOM 779 O O . THR A 1 98 ? 0.499 7.351 -4.358 1.00 96.94 98 THR A O 1
ATOM 782 N N . HIS A 1 99 ? 1.011 7.307 -2.180 1.00 94.62 99 HIS A N 1
ATOM 783 C CA . HIS A 1 99 ? 2.314 6.674 -2.391 1.00 94.62 99 HIS A CA 1
ATOM 784 C C . HIS A 1 99 ? 2.220 5.253 -2.962 1.00 94.62 99 HIS A C 1
ATOM 786 O O . HIS A 1 99 ? 3.081 4.858 -3.748 1.00 94.62 99 HIS A O 1
ATOM 792 N N . ALA A 1 100 ? 1.188 4.486 -2.606 1.00 94.88 100 ALA A N 1
ATOM 793 C CA . ALA A 1 100 ? 0.945 3.158 -3.164 1.00 94.88 100 ALA A CA 1
ATOM 794 C C . ALA A 1 100 ? 0.548 3.224 -4.649 1.00 94.88 100 ALA A C 1
ATOM 796 O O . ALA A 1 100 ? 1.015 2.414 -5.455 1.00 94.88 100 ALA A O 1
ATOM 797 N N . GLU A 1 101 ? -0.277 4.201 -5.031 1.00 96.75 101 GLU A N 1
ATOM 798 C CA . GLU A 1 101 ? -0.631 4.454 -6.428 1.00 96.75 101 GLU A CA 1
ATOM 799 C C . GLU A 1 101 ? 0.590 4.880 -7.248 1.00 96.75 101 GLU A C 1
ATOM 801 O O . GLU A 1 101 ? 0.809 4.348 -8.338 1.00 96.75 101 GLU A O 1
ATOM 806 N N . ASP A 1 102 ? 1.428 5.771 -6.721 1.00 94.94 102 ASP A N 1
ATOM 807 C CA . ASP A 1 102 ? 2.652 6.201 -7.402 1.00 94.94 102 ASP A CA 1
ATOM 808 C C . ASP A 1 102 ? 3.677 5.070 -7.514 1.00 94.94 102 ASP A C 1
ATOM 810 O O . ASP A 1 102 ? 4.252 4.861 -8.582 1.00 94.94 102 ASP A O 1
ATOM 814 N N . LEU A 1 103 ? 3.830 4.249 -6.472 1.00 94.31 103 LEU A N 1
ATOM 815 C CA . LEU A 1 103 ? 4.650 3.039 -6.529 1.00 94.31 103 LEU A CA 1
ATOM 816 C C . LEU A 1 103 ? 4.146 2.072 -7.607 1.00 94.31 103 LEU A C 1
ATOM 818 O O . LEU A 1 103 ? 4.944 1.459 -8.318 1.00 94.31 103 LEU A O 1
ATOM 822 N N . ARG A 1 104 ? 2.826 1.927 -7.765 1.00 93.75 104 ARG A N 1
ATOM 823 C CA . ARG A 1 104 ? 2.244 1.105 -8.832 1.00 93.75 104 ARG A CA 1
ATOM 824 C C . ARG A 1 104 ? 2.548 1.682 -10.216 1.00 93.75 104 ARG A C 1
ATOM 826 O O . ARG A 1 104 ? 2.901 0.908 -11.106 1.00 93.75 104 ARG A O 1
ATOM 833 N N . LYS A 1 105 ? 2.439 3.002 -10.400 1.00 94.75 105 LYS A N 1
ATOM 834 C CA . LYS A 1 105 ? 2.778 3.678 -11.666 1.00 94.75 105 LYS A CA 1
ATOM 835 C C . LYS A 1 105 ? 4.254 3.489 -12.013 1.00 94.75 105 LYS A C 1
ATOM 837 O O . LYS A 1 105 ? 4.556 3.055 -13.120 1.00 94.75 105 LYS A O 1
ATOM 842 N N . GLU A 1 106 ? 5.163 3.726 -11.069 1.00 92.06 106 GLU A N 1
ATOM 843 C CA . GLU A 1 106 ? 6.607 3.563 -11.287 1.00 92.06 106 GLU A CA 1
ATOM 844 C C . GLU A 1 106 ? 6.975 2.103 -11.592 1.00 92.06 106 GLU A C 1
ATOM 846 O O . GLU A 1 106 ? 7.735 1.836 -12.520 1.00 92.06 106 GLU A O 1
ATOM 851 N N . ASN A 1 107 ? 6.354 1.130 -10.914 1.00 90.38 107 ASN A N 1
ATOM 852 C CA . ASN A 1 107 ? 6.526 -0.288 -11.248 1.00 90.38 107 ASN A CA 1
ATOM 853 C C . ASN A 1 107 ? 6.025 -0.635 -12.658 1.00 90.38 107 ASN A C 1
ATOM 855 O O . ASN A 1 107 ? 6.652 -1.430 -13.359 1.00 90.38 107 ASN A O 1
ATOM 859 N N . GLN A 1 108 ? 4.905 -0.054 -13.098 1.00 91.38 108 GLN A N 1
ATOM 860 C CA . GLN A 1 108 ? 4.425 -0.232 -14.471 1.00 91.38 108 GLN A CA 1
ATOM 861 C C . GLN A 1 108 ? 5.406 0.376 -15.477 1.00 91.38 108 GLN A C 1
ATOM 863 O O . GLN A 1 108 ? 5.759 -0.288 -16.449 1.00 91.38 108 GLN A O 1
ATOM 868 N N . ILE A 1 109 ? 5.893 1.593 -15.225 1.00 89.12 109 ILE A N 1
ATOM 869 C CA . ILE A 1 109 ? 6.907 2.249 -16.058 1.00 89.12 109 ILE A CA 1
ATOM 870 C C . ILE A 1 109 ? 8.155 1.371 -16.151 1.00 89.12 109 ILE A C 1
ATOM 872 O O . ILE A 1 109 ? 8.623 1.108 -17.255 1.00 89.12 109 ILE A O 1
ATOM 876 N N . PHE A 1 110 ? 8.657 0.865 -15.024 1.00 88.56 110 PHE A N 1
ATOM 877 C CA . PHE A 1 110 ? 9.831 -0.002 -14.991 1.00 88.56 110 PHE A CA 1
ATOM 878 C C . PHE A 1 110 ? 9.615 -1.292 -15.789 1.00 88.56 110 PHE A C 1
ATOM 880 O O . PHE A 1 110 ? 10.445 -1.653 -16.621 1.00 88.56 110 PHE A O 1
ATOM 887 N N . LYS A 1 111 ? 8.458 -1.942 -15.614 1.00 88.06 111 LYS A N 1
ATOM 888 C CA . LYS A 1 111 ? 8.097 -3.175 -16.325 1.00 88.06 111 LYS A CA 1
ATOM 889 C C . LYS A 1 111 ? 7.993 -2.985 -17.841 1.00 88.06 111 LYS A C 1
ATOM 891 O O . LYS A 1 111 ? 8.431 -3.861 -18.580 1.00 88.06 111 LYS A O 1
ATOM 896 N N . TYR A 1 112 ? 7.395 -1.885 -18.303 1.00 88.81 112 TYR A N 1
ATOM 897 C CA . TYR A 1 112 ? 7.162 -1.655 -19.734 1.00 88.81 112 TYR A CA 1
ATOM 898 C C . TYR A 1 112 ? 8.339 -0.982 -20.445 1.00 88.81 112 TYR A C 1
ATOM 900 O O . TYR A 1 112 ? 8.584 -1.284 -21.609 1.00 88.81 112 TYR A O 1
ATOM 908 N N . ARG A 1 113 ? 9.076 -0.085 -19.776 1.00 87.94 113 ARG A N 1
ATOM 909 C CA . ARG A 1 113 ? 10.241 0.594 -20.371 1.00 87.94 113 ARG A CA 1
ATOM 910 C C . ARG A 1 113 ? 11.523 -0.226 -20.275 1.00 87.94 113 ARG A C 1
ATOM 912 O O . ARG A 1 113 ? 12.380 -0.086 -21.140 1.00 87.94 113 ARG A O 1
ATOM 919 N N . PHE A 1 114 ? 11.660 -1.073 -19.253 1.00 87.75 114 PHE A N 1
ATOM 920 C CA . PHE A 1 114 ? 12.873 -1.858 -19.003 1.00 87.75 114 PHE A CA 1
ATOM 921 C C . PHE A 1 114 ? 12.562 -3.351 -18.766 1.00 87.75 114 PHE A C 1
ATOM 923 O O . PHE A 1 11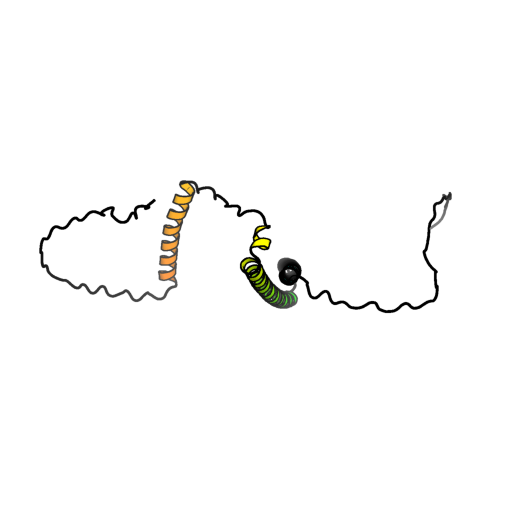4 ? 12.933 -3.906 -17.724 1.00 87.75 114 PHE A O 1
ATOM 930 N N . PRO A 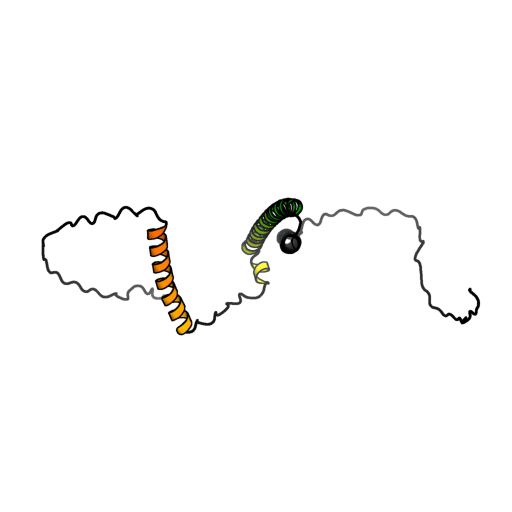1 115 ? 11.904 -4.035 -19.726 1.00 83.12 115 PRO A N 1
ATOM 931 C CA . PRO A 1 115 ? 11.472 -5.424 -19.563 1.00 83.12 115 PRO A CA 1
ATOM 932 C C . PRO A 1 115 ? 12.638 -6.391 -19.328 1.00 83.12 115 PRO A C 1
ATOM 934 O O . PRO A 1 115 ? 12.508 -7.283 -18.499 1.00 83.12 115 PRO A O 1
ATOM 937 N N . GLU A 1 116 ? 13.795 -6.169 -19.958 1.00 81.62 116 GLU A N 1
ATOM 938 C CA . GLU A 1 116 ? 15.014 -6.982 -19.783 1.00 81.62 116 GLU A CA 1
ATOM 939 C C . GLU A 1 116 ? 15.506 -7.027 -18.328 1.00 81.62 116 GLU A C 1
ATOM 941 O O . GLU A 1 116 ? 16.053 -8.026 -17.870 1.00 81.62 116 GLU A O 1
ATOM 946 N N . ARG A 1 117 ? 15.304 -5.940 -17.571 1.00 80.50 117 ARG A N 1
ATOM 947 C CA . ARG A 1 117 ? 15.660 -5.861 -16.145 1.00 80.50 117 ARG A CA 1
ATOM 948 C C . ARG A 1 117 ? 14.540 -6.376 -15.258 1.00 80.50 117 ARG A C 1
ATOM 950 O O . ARG A 1 117 ? 14.811 -7.065 -14.282 1.00 80.50 117 ARG A O 1
ATOM 957 N N . ALA A 1 118 ? 13.288 -6.102 -15.618 1.00 66.69 118 ALA A N 1
ATOM 958 C CA . ALA A 1 118 ? 12.138 -6.659 -14.916 1.00 66.69 118 ALA A CA 1
ATOM 959 C C . ALA A 1 118 ? 12.077 -8.197 -15.027 1.00 66.69 118 ALA A C 1
ATOM 961 O O . ALA A 1 118 ? 11.639 -8.852 -14.086 1.00 66.69 118 ALA A O 1
ATOM 962 N N . ALA A 1 119 ? 12.557 -8.776 -16.131 1.00 64.12 119 ALA A N 1
ATOM 963 C CA . ALA A 1 119 ? 12.633 -10.217 -16.366 1.00 64.12 119 ALA A CA 1
ATOM 964 C C . ALA A 1 119 ? 13.793 -10.921 -15.632 1.00 64.12 119 ALA A C 1
ATOM 966 O O . ALA A 1 119 ? 13.803 -12.144 -15.577 1.00 64.12 119 ALA A O 1
ATOM 967 N N . GLN A 1 120 ? 14.745 -10.178 -15.042 1.00 63.41 120 GLN A N 1
ATOM 968 C CA . GLN A 1 120 ? 15.750 -10.747 -14.122 1.00 63.41 120 GLN A CA 1
ATOM 969 C C . GLN A 1 120 ? 15.152 -11.092 -12.745 1.00 63.41 120 GLN A C 1
ATOM 971 O O . GLN A 1 120 ? 15.773 -11.794 -11.951 1.00 63.41 120 GLN A O 1
ATOM 976 N N . THR A 1 121 ? 13.938 -10.612 -12.463 1.00 60.81 121 THR A N 1
ATOM 977 C CA . THR A 1 121 ? 13.087 -11.087 -11.362 1.00 60.81 121 THR A CA 1
ATOM 978 C C . THR A 1 121 ? 12.606 -12.499 -11.723 1.00 60.81 121 THR A C 1
ATOM 980 O O . THR A 1 121 ? 12.270 -12.696 -12.890 1.00 60.81 121 THR A O 1
ATOM 983 N N . PRO A 1 122 ? 12.589 -13.474 -10.789 1.00 58.97 122 PRO A N 1
ATOM 984 C CA . PRO A 1 122 ? 12.436 -14.896 -11.098 1.00 58.97 122 PRO A CA 1
ATOM 985 C C . PRO A 1 122 ? 11.332 -15.182 -12.116 1.00 58.97 122 PRO A C 1
ATOM 987 O O . PRO A 1 122 ? 10.239 -14.612 -12.046 1.00 58.97 122 PRO A O 1
ATOM 990 N N . GLU A 1 123 ? 11.688 -16.060 -13.055 1.00 64.75 123 GLU A N 1
ATOM 991 C CA . GLU A 1 123 ? 10.875 -16.664 -14.109 1.00 64.75 123 GLU A CA 1
ATOM 992 C C . GLU A 1 123 ? 9.402 -16.781 -13.702 1.00 64.75 123 GLU A C 1
ATOM 994 O O . GLU A 1 123 ? 9.102 -17.134 -12.562 1.00 64.75 123 GLU A O 1
ATOM 999 N N . ARG A 1 124 ? 8.472 -16.444 -14.611 1.00 64.44 124 ARG A N 1
ATOM 1000 C CA . ARG A 1 124 ? 7.027 -16.436 -14.326 1.00 64.44 124 ARG A CA 1
ATOM 1001 C C . ARG A 1 124 ? 6.609 -17.765 -13.693 1.00 64.44 124 ARG A C 1
ATOM 1003 O O . ARG A 1 124 ? 6.386 -18.745 -14.395 1.00 64.44 124 ARG A O 1
ATOM 1010 N N . VAL A 1 125 ? 6.457 -17.779 -12.372 1.00 69.94 125 VAL A N 1
ATOM 1011 C CA . VAL A 1 125 ? 5.942 -18.941 -11.656 1.00 69.94 125 VAL A CA 1
ATOM 1012 C C . VAL A 1 125 ? 4.446 -18.982 -11.921 1.00 69.94 125 VAL A C 1
ATOM 1014 O O . VAL A 1 125 ? 3.667 -18.251 -11.307 1.00 69.94 125 VAL A O 1
ATOM 1017 N N . TYR A 1 126 ? 4.040 -19.804 -12.884 1.00 75.00 126 TYR A N 1
ATOM 1018 C CA . TYR A 1 126 ? 2.644 -20.179 -13.025 1.00 75.00 126 TYR A CA 1
ATOM 1019 C C . TYR A 1 126 ? 2.278 -20.979 -11.778 1.00 75.00 126 TYR A C 1
ATOM 1021 O O . TYR A 1 126 ? 2.729 -22.107 -11.597 1.00 75.00 126 TYR A O 1
ATOM 1029 N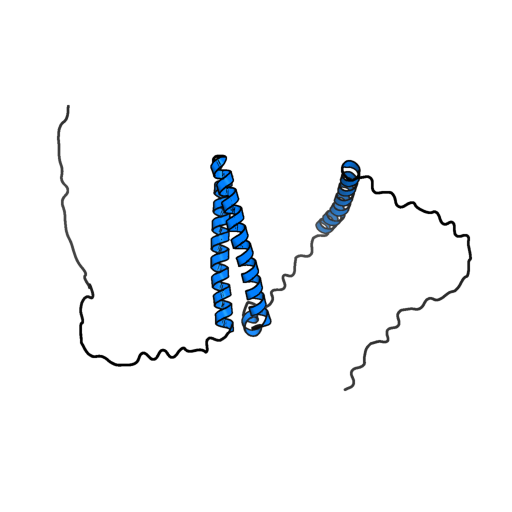 N . GLN A 1 127 ? 1.501 -20.370 -10.884 1.00 71.38 127 GLN A N 1
ATOM 1030 C CA . GLN A 1 127 ? 0.858 -21.125 -9.821 1.00 71.38 127 GLN A CA 1
ATOM 1031 C C . GLN A 1 127 ? -0.209 -21.986 -10.487 1.00 71.38 127 GLN A C 1
ATOM 1033 O O . GLN A 1 127 ? -1.271 -21.491 -10.867 1.00 71.38 127 GLN A O 1
ATOM 1038 N N . THR A 1 128 ? 0.094 -23.266 -10.680 1.00 73.88 128 THR A N 1
ATOM 1039 C CA . THR A 1 128 ? -0.924 -24.269 -10.969 1.00 73.88 128 THR A CA 1
ATOM 1040 C C . THR A 1 128 ? -1.793 -24.347 -9.720 1.00 73.88 128 THR A C 1
ATOM 1042 O O . THR A 1 128 ? -1.397 -24.943 -8.725 1.00 73.88 128 THR A O 1
ATOM 1045 N N . GLY A 1 129 ? -2.911 -23.622 -9.713 1.00 77.81 129 GLY A N 1
ATOM 1046 C CA . GLY A 1 129 ? -3.857 -23.688 -8.606 1.00 77.81 129 GLY A CA 1
ATOM 1047 C C . GLY A 1 129 ? -4.406 -25.105 -8.493 1.00 77.81 129 GLY A C 1
ATOM 1048 O O . GLY A 1 129 ? -4.726 -25.719 -9.514 1.00 77.81 129 GLY A O 1
ATOM 1049 N N . ASP A 1 130 ? -4.516 -25.615 -7.268 1.00 78.56 130 ASP A N 1
ATOM 1050 C CA . ASP A 1 130 ? -5.172 -26.894 -7.025 1.00 78.56 130 ASP A CA 1
ATOM 1051 C C . ASP A 1 130 ? -6.600 -26.834 -7.572 1.00 78.56 130 ASP A C 1
ATOM 1053 O O . ASP A 1 130 ? -7.366 -25.911 -7.269 1.00 78.56 130 ASP A O 1
ATOM 1057 N N . ILE A 1 131 ? -6.953 -27.814 -8.404 1.00 80.50 131 ILE A N 1
ATOM 1058 C CA . ILE A 1 131 ? -8.313 -27.945 -8.919 1.00 80.50 131 ILE A CA 1
ATOM 1059 C C . ILE A 1 131 ? -9.216 -28.182 -7.697 1.00 80.50 131 ILE A C 1
ATOM 1061 O O . ILE A 1 131 ? -8.975 -29.135 -6.951 1.00 80.50 131 ILE A O 1
ATOM 1065 N N . PRO A 1 132 ? -10.220 -27.321 -7.438 1.00 81.50 132 PRO A N 1
ATOM 1066 C CA . PRO A 1 132 ? -11.092 -27.484 -6.284 1.00 81.50 132 PRO A CA 1
ATOM 1067 C C . PRO A 1 132 ? -11.777 -28.852 -6.337 1.00 81.50 132 PRO A C 1
ATOM 1069 O O . PRO A 1 132 ? -12.196 -29.303 -7.404 1.00 81.50 132 PRO A O 1
ATOM 1072 N N . SER A 1 133 ? -11.894 -29.507 -5.179 1.00 84.56 133 SER A N 1
ATOM 1073 C CA . SER A 1 133 ? -12.625 -30.769 -5.070 1.00 84.56 133 SER A CA 1
ATOM 1074 C C . SER A 1 133 ? -14.071 -30.592 -5.532 1.00 84.56 133 SER A C 1
ATOM 1076 O O . SER A 1 133 ? -14.644 -29.503 -5.419 1.00 84.56 133 SER A O 1
ATOM 1078 N N . LEU A 1 134 ? -14.674 -31.673 -6.031 1.00 83.00 134 LEU A N 1
ATOM 1079 C CA . LEU A 1 134 ? -16.060 -31.665 -6.502 1.00 83.00 134 LEU A CA 1
ATOM 1080 C C . LEU A 1 134 ? -17.019 -31.117 -5.433 1.00 83.00 134 LEU A C 1
ATOM 1082 O O . LEU A 1 134 ? -17.843 -30.265 -5.743 1.00 83.00 134 LEU A O 1
ATOM 1086 N N . GLU A 1 135 ? -16.823 -31.493 -4.166 1.00 82.00 135 GLU A N 1
ATOM 1087 C CA . GLU A 1 135 ? -17.592 -30.965 -3.028 1.00 82.00 135 GLU A CA 1
ATOM 1088 C C . GLU A 1 135 ? -17.528 -29.437 -2.924 1.00 82.00 135 GLU A C 1
ATOM 1090 O O . GLU A 1 135 ? -18.538 -28.783 -2.677 1.00 82.00 135 GLU A O 1
ATOM 1095 N N . LYS A 1 136 ? -16.356 -28.837 -3.161 1.00 82.50 136 LYS A N 1
ATOM 1096 C CA . LYS A 1 136 ? -16.185 -27.381 -3.106 1.00 82.50 136 LYS A CA 1
ATOM 1097 C C . LYS A 1 136 ? -16.869 -26.690 -4.284 1.00 82.50 136 LYS A C 1
ATOM 1099 O O . LYS A 1 136 ? -17.382 -25.584 -4.136 1.00 82.50 136 LYS A O 1
ATOM 1104 N N . ILE A 1 137 ? -16.900 -27.334 -5.449 1.00 83.25 137 ILE A N 1
ATOM 1105 C CA . ILE A 1 137 ? -17.643 -26.845 -6.617 1.00 83.25 137 ILE A CA 1
ATOM 1106 C C . ILE A 1 137 ? -19.150 -26.918 -6.346 1.00 83.25 137 ILE A C 1
ATOM 1108 O O . ILE A 1 137 ? -19.864 -25.949 -6.594 1.00 83.25 137 ILE A O 1
ATOM 1112 N N . GLU A 1 138 ? -19.633 -28.023 -5.782 1.00 82.50 138 GLU A N 1
ATOM 1113 C CA . GLU A 1 138 ? -21.037 -28.204 -5.404 1.00 82.50 138 GLU A CA 1
ATOM 1114 C C . GLU A 1 138 ? -21.476 -27.219 -4.318 1.00 82.50 138 GLU A C 1
ATOM 1116 O O . GLU A 1 138 ? -22.567 -26.649 -4.402 1.00 82.50 138 GLU A O 1
ATOM 1121 N N . GLU A 1 139 ? -20.616 -26.947 -3.336 1.00 85.00 139 GLU A N 1
ATOM 1122 C CA . GLU A 1 139 ? -20.867 -25.933 -2.319 1.00 85.00 139 GLU A CA 1
ATOM 1123 C C . GLU A 1 139 ? -20.979 -24.539 -2.946 1.00 85.00 139 GLU A C 1
ATOM 1125 O O . GLU A 1 139 ? -21.946 -23.829 -2.671 1.00 85.00 139 GLU A O 1
ATOM 1130 N N . LEU A 1 140 ? -20.057 -24.163 -3.840 1.00 80.81 140 LEU A N 1
ATOM 1131 C CA . LEU A 1 140 ? -20.098 -22.877 -4.544 1.00 80.81 140 LEU A CA 1
ATOM 1132 C C . LEU A 1 140 ? -21.365 -22.730 -5.402 1.00 80.81 140 LEU A C 1
ATOM 1134 O O . LEU A 1 140 ? -22.032 -21.694 -5.352 1.00 80.81 140 LEU A O 1
ATOM 1138 N N . VAL A 1 141 ? -21.748 -23.778 -6.135 1.00 80.56 141 VAL A N 1
ATOM 1139 C CA . VAL A 1 141 ? -22.982 -23.799 -6.938 1.00 80.56 141 VAL A CA 1
ATOM 1140 C C . VAL A 1 141 ? -24.224 -23.719 -6.038 1.00 80.56 141 VAL A C 1
ATOM 1142 O O . VAL A 1 141 ? -25.169 -22.979 -6.324 1.00 80.56 141 VAL A O 1
ATOM 1145 N N . GLY A 1 142 ? -24.220 -24.419 -4.902 1.00 83.12 142 GLY A N 1
ATOM 1146 C CA . GLY A 1 142 ? -25.292 -24.367 -3.909 1.00 83.12 142 GLY A CA 1
ATOM 1147 C C . GLY A 1 142 ? -25.391 -23.018 -3.185 1.00 83.12 142 GLY A C 1
ATOM 1148 O O . GLY A 1 142 ? -26.494 -22.576 -2.839 1.00 83.12 142 GLY A O 1
ATOM 1149 N N . MET A 1 143 ? -24.260 -22.343 -2.969 1.00 82.31 143 MET A N 1
ATOM 1150 C CA . MET A 1 143 ? -24.182 -21.009 -2.375 1.00 82.31 143 MET A CA 1
ATOM 1151 C C . MET A 1 143 ? -24.788 -19.945 -3.284 1.00 82.31 143 MET A C 1
ATOM 1153 O O . MET A 1 143 ? -25.540 -19.109 -2.785 1.00 82.31 143 MET A O 1
ATOM 1157 N N . GLU A 1 144 ? -24.561 -20.010 -4.596 1.00 83.69 144 GLU A N 1
ATOM 1158 C CA . GLU A 1 144 ? -25.147 -19.069 -5.561 1.00 83.69 144 GLU A CA 1
ATOM 1159 C C . GLU A 1 144 ? -26.685 -19.088 -5.494 1.00 83.69 144 GLU A C 1
ATOM 1161 O O . GLU A 1 144 ? -27.341 -18.054 -5.341 1.00 83.69 144 GLU A O 1
ATOM 1166 N N . GLY A 1 145 ? -27.289 -20.280 -5.457 1.00 84.00 145 GLY A N 1
ATOM 1167 C CA . GLY A 1 145 ? -28.740 -20.421 -5.302 1.00 84.00 145 GLY A CA 1
ATOM 1168 C C . GLY A 1 145 ? -29.276 -19.938 -3.944 1.00 84.00 145 GLY A C 1
ATOM 1169 O O . GLY A 1 145 ? -30.435 -19.523 -3.833 1.00 84.00 145 GLY A O 1
ATOM 1170 N N . LYS A 1 146 ? -28.472 -19.988 -2.874 1.00 84.56 146 LYS A N 1
ATOM 1171 C CA . LYS A 1 146 ? -28.830 -19.406 -1.564 1.00 84.56 146 LYS A CA 1
ATOM 1172 C C . LYS A 1 146 ? -28.708 -17.879 -1.590 1.00 84.56 146 LYS A C 1
ATOM 1174 O O . LYS A 1 146 ? -29.588 -17.195 -1.066 1.00 84.56 146 LYS A O 1
ATOM 1179 N N . LEU A 1 147 ? -27.673 -17.351 -2.239 1.00 87.06 147 LEU A N 1
ATOM 1180 C CA . LEU A 1 147 ? -27.429 -15.921 -2.392 1.00 87.06 147 LEU A CA 1
ATOM 1181 C C . LEU A 1 147 ? -28.547 -15.252 -3.193 1.00 87.06 147 LEU A C 1
ATOM 1183 O O . LEU A 1 147 ? -29.118 -14.273 -2.723 1.00 87.06 147 LEU A O 1
ATOM 1187 N N . GLN A 1 148 ? -28.946 -15.821 -4.332 1.00 86.12 148 GLN A N 1
ATOM 1188 C CA . GLN A 1 148 ? -30.043 -15.285 -5.145 1.00 86.12 148 GLN A CA 1
ATOM 1189 C C . GLN A 1 148 ? -31.377 -15.262 -4.392 1.00 86.12 148 GLN A C 1
ATOM 1191 O O . GLN A 1 148 ? -32.125 -14.287 -4.476 1.00 86.12 148 GLN A O 1
ATOM 1196 N N . ARG A 1 149 ? -31.665 -16.298 -3.592 1.00 87.00 149 ARG A N 1
ATOM 1197 C CA . ARG A 1 149 ? -32.860 -16.330 -2.734 1.00 87.00 149 ARG A CA 1
ATOM 1198 C C . ARG A 1 149 ? -32.820 -15.253 -1.652 1.00 87.00 149 ARG A C 1
ATOM 1200 O O . ARG A 1 149 ? -33.838 -14.605 -1.415 1.00 87.00 149 ARG A O 1
ATOM 1207 N N . ASN A 1 150 ? -31.667 -15.031 -1.026 1.00 86.62 150 ASN A N 1
ATOM 1208 C CA . ASN A 1 150 ? -31.501 -13.960 -0.043 1.00 86.62 150 ASN A CA 1
ATOM 1209 C C . ASN A 1 150 ? -31.582 -12.569 -0.682 1.00 86.62 150 ASN A C 1
ATOM 1211 O O . ASN A 1 150 ? -32.282 -11.712 -0.153 1.00 86.62 150 ASN A O 1
ATOM 1215 N N . LEU A 1 151 ? -30.966 -12.359 -1.847 1.00 86.81 151 LEU A N 1
ATOM 1216 C CA . LEU A 1 151 ? -31.076 -11.114 -2.610 1.00 86.81 151 LEU A CA 1
ATOM 1217 C C . LEU A 1 151 ? -32.521 -10.831 -3.027 1.00 86.81 151 LEU A C 1
ATOM 1219 O O . LEU A 1 151 ? -32.986 -9.701 -2.894 1.00 86.81 151 LEU A O 1
ATOM 1223 N N . HIS A 1 152 ? -33.261 -11.848 -3.476 1.00 86.00 152 HIS A N 1
ATOM 1224 C CA . HIS A 1 152 ? -34.680 -11.712 -3.793 1.00 86.00 152 HIS A CA 1
ATOM 1225 C C . HIS A 1 152 ? -35.491 -11.299 -2.559 1.00 86.00 152 HIS A C 1
ATOM 1227 O O . HIS A 1 152 ? -36.241 -10.329 -2.625 1.00 86.00 152 HIS A O 1
ATOM 1233 N N . ARG A 1 153 ? -35.286 -11.970 -1.417 1.00 86.50 153 ARG A N 1
ATOM 1234 C CA . ARG A 1 153 ? -35.949 -11.628 -0.146 1.00 86.50 153 ARG A CA 1
ATOM 1235 C C . ARG A 1 153 ? -35.626 -10.207 0.307 1.00 86.50 153 ARG A C 1
ATOM 1237 O O . ARG A 1 153 ? -36.542 -9.450 0.615 1.00 86.50 153 ARG A O 1
ATOM 1244 N N . MET A 1 154 ? -34.354 -9.817 0.271 1.00 84.19 154 MET A N 1
ATOM 1245 C CA . MET A 1 154 ? -33.924 -8.457 0.598 1.00 84.19 154 MET A CA 1
ATOM 1246 C C . MET A 1 154 ? -34.566 -7.426 -0.328 1.00 84.19 154 MET A C 1
ATOM 1248 O O . MET A 1 154 ? -35.063 -6.409 0.140 1.00 84.19 154 MET A O 1
ATOM 1252 N N . ARG A 1 155 ? -34.646 -7.713 -1.631 1.00 83.94 155 ARG A N 1
ATOM 1253 C CA . ARG A 1 155 ? -35.310 -6.835 -2.598 1.00 83.94 155 ARG A CA 1
ATOM 1254 C C . ARG A 1 155 ? -36.818 -6.742 -2.371 1.00 83.94 155 ARG A C 1
ATOM 1256 O O . ARG A 1 155 ? -37.381 -5.687 -2.608 1.00 83.94 155 ARG A O 1
ATOM 1263 N N . THR A 1 156 ? -37.471 -7.805 -1.904 1.00 80.88 156 THR A N 1
ATOM 1264 C CA . THR A 1 156 ? -38.903 -7.768 -1.556 1.00 80.88 156 THR A CA 1
ATOM 1265 C C . THR A 1 156 ? -39.194 -7.078 -0.224 1.00 80.88 156 THR A C 1
ATOM 1267 O O . THR A 1 156 ? -40.269 -6.512 -0.072 1.00 80.88 156 THR A O 1
ATOM 1270 N N . GLN A 1 157 ? -38.270 -7.141 0.740 1.00 81.12 157 GLN A N 1
ATOM 1271 C CA . GLN A 1 157 ? -38.448 -6.576 2.083 1.00 81.12 157 GLN A CA 1
ATOM 1272 C C . GLN A 1 157 ? -37.996 -5.114 2.177 1.00 81.12 157 GLN A C 1
ATOM 1274 O O . GLN A 1 157 ? -38.588 -4.344 2.924 1.00 81.12 157 GLN A O 1
ATOM 1279 N N . TYR A 1 158 ? -36.956 -4.742 1.428 1.00 80.88 158 TYR A N 1
ATOM 1280 C CA . TYR A 1 158 ? -36.289 -3.441 1.531 1.00 80.88 158 TYR A CA 1
ATOM 1281 C C . TYR A 1 158 ? -36.125 -2.723 0.186 1.00 80.88 158 TYR A C 1
ATOM 1283 O O . TYR A 1 158 ? -35.688 -1.577 0.159 1.00 80.88 158 TYR A O 1
ATOM 1291 N N . GLY A 1 159 ? -36.439 -3.376 -0.935 1.00 67.94 159 GLY A N 1
ATOM 1292 C CA . GLY A 1 159 ? -36.473 -2.726 -2.242 1.00 67.94 159 GLY A CA 1
ATOM 1293 C C . GLY A 1 159 ? -37.862 -2.168 -2.536 1.00 67.94 159 GLY A C 1
ATOM 1294 O O . GLY A 1 159 ? -38.868 -2.814 -2.244 1.00 67.94 159 GLY A O 1
ATOM 1295 N N . GLU A 1 160 ? -37.932 -0.990 -3.159 1.00 68.75 160 GLU A N 1
ATOM 1296 C CA . GLU A 1 160 ? -39.178 -0.536 -3.781 1.00 68.75 160 GLU A CA 1
ATOM 1297 C C . GLU A 1 160 ? -39.672 -1.603 -4.770 1.00 68.75 160 GLU A C 1
ATOM 1299 O O . GLU A 1 160 ? -38.854 -2.218 -5.473 1.00 68.75 160 GLU A O 1
ATOM 1304 N N . PRO A 1 161 ? -40.992 -1.862 -4.836 1.00 59.97 161 PRO A N 1
ATOM 1305 C CA . PRO A 1 161 ? -41.528 -2.899 -5.696 1.00 59.97 161 PRO A CA 1
ATOM 1306 C C . PRO A 1 161 ? -41.110 -2.603 -7.132 1.00 59.97 161 PRO A C 1
ATOM 1308 O O . PRO A 1 161 ? -41.565 -1.636 -7.744 1.00 59.97 161 PRO A O 1
ATOM 1311 N N . ALA A 1 162 ? -40.231 -3.451 -7.673 1.00 60.88 162 ALA A N 1
ATOM 1312 C CA . ALA A 1 162 ? -39.860 -3.387 -9.073 1.00 60.88 162 ALA A CA 1
ATOM 1313 C C . ALA A 1 162 ? -41.158 -3.413 -9.887 1.00 60.88 162 ALA A C 1
ATOM 1315 O O . ALA A 1 162 ? -41.915 -4.388 -9.826 1.00 60.88 162 ALA A O 1
ATOM 1316 N N . LYS A 1 163 ? -41.431 -2.312 -10.599 1.00 54.56 163 LYS A N 1
ATOM 1317 C CA . LYS A 1 163 ? -42.531 -2.188 -11.556 1.00 54.56 163 LYS A CA 1
ATOM 1318 C C . LYS A 1 163 ? -42.457 -3.427 -12.446 1.00 54.56 163 LYS A C 1
ATOM 1320 O O . LYS A 1 163 ? -41.506 -3.582 -13.209 1.00 54.56 163 LYS A O 1
ATOM 1325 N N . ARG A 1 164 ? -43.393 -4.364 -12.266 1.00 60.28 164 ARG A N 1
ATOM 1326 C CA . ARG A 1 164 ? -43.407 -5.614 -13.032 1.00 60.28 164 ARG A CA 1
ATOM 1327 C C . ARG A 1 164 ? -43.411 -5.222 -14.512 1.00 60.28 164 ARG A C 1
ATOM 1329 O O . ARG A 1 164 ? -44.292 -4.441 -14.882 1.00 60.28 164 ARG A O 1
ATOM 1336 N N . PRO A 1 165 ? -42.489 -5.714 -15.359 1.00 55.75 165 PRO A N 1
ATOM 1337 C CA . PRO A 1 165 ? -42.666 -5.555 -16.790 1.00 55.75 165 PRO A CA 1
ATOM 1338 C C . PRO A 1 165 ? -43.989 -6.238 -17.135 1.00 55.75 165 PRO A C 1
ATOM 1340 O O . PRO A 1 165 ? -44.201 -7.422 -16.854 1.00 55.75 165 PRO A O 1
ATOM 1343 N N . ARG A 1 166 ? -44.929 -5.432 -17.623 1.00 47.44 166 ARG A N 1
ATOM 1344 C CA . ARG A 1 166 ? -46.242 -5.862 -18.084 1.00 47.44 166 ARG A CA 1
ATOM 1345 C C . ARG A 1 166 ? -45.967 -6.900 -19.173 1.00 47.44 166 ARG A C 1
ATOM 1347 O O . ARG A 1 166 ? -45.426 -6.556 -20.215 1.00 47.44 166 ARG A O 1
ATOM 1354 N N . LYS A 1 167 ? -46.253 -8.179 -18.909 1.00 51.12 167 LYS A N 1
ATOM 1355 C CA . LYS A 1 167 ? -46.302 -9.191 -19.968 1.00 51.12 167 LYS A CA 1
ATOM 1356 C C . LYS A 1 167 ? -47.476 -8.815 -20.864 1.00 51.12 167 LYS A C 1
ATOM 1358 O O . LYS A 1 167 ? -48.615 -9.168 -20.561 1.00 51.12 167 LYS A O 1
ATOM 1363 N N . GLU A 1 168 ? -47.202 -8.056 -21.914 1.00 46.31 168 GLU A N 1
ATOM 1364 C CA . GLU A 1 168 ? -48.080 -7.990 -23.071 1.00 46.31 168 GLU A CA 1
ATOM 1365 C C . GLU A 1 168 ? -48.093 -9.391 -23.677 1.00 46.31 168 GLU A C 1
ATOM 1367 O O . GLU A 1 168 ? -47.093 -9.911 -24.168 1.00 46.31 168 GLU A O 1
ATOM 1372 N N . LYS A 1 169 ? -49.225 -10.070 -23.495 1.00 46.66 169 LYS A N 1
ATOM 1373 C CA . LYS A 1 169 ? -49.550 -11.279 -24.235 1.00 46.66 169 LYS A CA 1
ATOM 1374 C C . LYS A 1 169 ? -49.890 -10.833 -25.654 1.00 46.66 169 LYS A C 1
ATOM 1376 O O . LYS A 1 169 ? -51.056 -10.590 -25.944 1.00 46.66 169 LYS A O 1
ATOM 1381 N N . GLU A 1 170 ? -48.890 -10.718 -26.517 1.00 45.09 170 GLU A N 1
ATOM 1382 C CA . GLU A 1 170 ? -49.138 -10.786 -27.953 1.00 45.09 170 GLU A CA 1
ATOM 1383 C C . GLU A 1 170 ? -49.416 -12.248 -28.304 1.00 45.09 170 GLU A C 1
ATOM 1385 O O . GLU A 1 170 ? 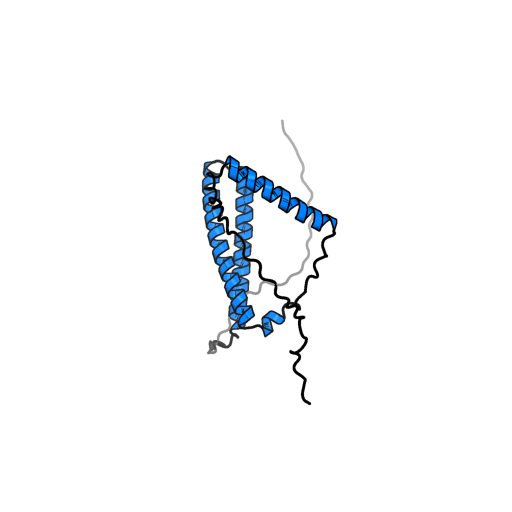-48.538 -13.110 -28.324 1.00 45.09 170 GLU A O 1
ATOM 1390 N N . ILE A 1 171 ? -50.701 -12.531 -28.489 1.00 43.34 171 ILE A N 1
ATOM 1391 C CA . ILE A 1 171 ? -51.189 -13.733 -29.149 1.00 43.34 171 ILE A CA 1
ATOM 1392 C C . ILE A 1 171 ? -50.917 -13.511 -30.638 1.00 43.34 171 ILE A C 1
ATOM 1394 O O . ILE A 1 171 ? -51.682 -12.817 -31.302 1.00 43.34 171 ILE A O 1
ATOM 1398 N N . ILE A 1 172 ? -49.823 -14.069 -31.155 1.00 45.53 172 ILE A N 1
ATOM 1399 C CA . ILE A 1 172 ? -49.627 -14.221 -32.599 1.00 45.53 172 ILE A CA 1
ATOM 1400 C C . ILE A 1 172 ? -50.096 -15.628 -32.959 1.00 45.53 172 ILE A C 1
ATOM 1402 O O . ILE A 1 172 ? -49.507 -16.631 -32.553 1.00 45.53 172 ILE A O 1
ATOM 1406 N N . VAL A 1 173 ? -51.224 -15.661 -33.663 1.00 41.75 173 VAL A N 1
ATOM 1407 C CA . VAL A 1 173 ? -51.786 -16.840 -34.318 1.00 41.75 173 VAL A CA 1
ATOM 1408 C C . VAL A 1 173 ? -50.886 -17.237 -35.492 1.00 41.75 173 VAL A C 1
ATOM 1410 O O . VAL A 1 173 ? -50.364 -16.387 -36.204 1.00 41.75 173 VAL A O 1
ATOM 1413 N N . GLU A 1 174 ? -50.718 -18.552 -35.609 1.00 42.34 174 GLU A N 1
ATOM 1414 C CA . GLU A 1 174 ? -50.082 -19.372 -36.642 1.00 42.34 174 GLU A CA 1
ATOM 1415 C C . GLU A 1 174 ? -49.749 -18.729 -38.001 1.00 42.34 174 GLU A C 1
ATOM 1417 O O . GLU A 1 174 ? -50.627 -18.252 -38.711 1.00 42.34 174 GLU A O 1
ATOM 1422 N N . GLU A 1 175 ? -48.531 -19.000 -38.481 1.00 39.31 175 GLU A N 1
ATOM 1423 C CA . GLU A 1 175 ? -48.407 -19.621 -39.802 1.00 39.31 175 GLU A CA 1
ATOM 1424 C C . GLU A 1 175 ? -47.285 -20.671 -39.799 1.00 39.31 175 GLU A C 1
ATOM 1426 O O . GLU A 1 175 ? -46.099 -20.385 -39.635 1.00 39.31 175 GLU A O 1
ATOM 1431 N N . LYS A 1 176 ? -47.687 -21.937 -39.946 1.00 44.25 176 LYS A N 1
ATOM 1432 C CA . LYS A 1 176 ? -46.798 -23.056 -40.254 1.00 44.25 176 LYS A CA 1
ATOM 1433 C C . LYS A 1 176 ? -46.248 -22.863 -41.666 1.00 44.25 176 LYS A C 1
ATOM 1435 O O . LYS A 1 176 ? -47.027 -22.858 -42.614 1.00 44.25 176 LYS A O 1
ATOM 1440 N N . LYS A 1 177 ? -44.924 -22.876 -41.824 1.00 41.12 177 LYS A N 1
ATOM 1441 C CA . LYS A 1 177 ? -44.285 -23.405 -43.036 1.00 41.12 177 LYS A CA 1
ATOM 1442 C C . LYS A 1 177 ? -42.992 -24.138 -42.689 1.00 41.12 177 LYS A C 1
ATOM 1444 O O . LYS A 1 177 ? -42.018 -23.571 -42.214 1.00 41.12 177 LYS A O 1
ATOM 1449 N N . SER A 1 178 ? -43.079 -25.440 -42.919 1.00 38.25 178 SER A N 1
ATOM 1450 C CA . SER A 1 178 ? -42.025 -26.425 -43.123 1.00 38.25 178 SER A CA 1
ATOM 1451 C C . SER A 1 178 ? -40.847 -25.915 -43.959 1.00 38.25 178 SER A C 1
ATOM 1453 O O . SER A 1 178 ? -41.064 -25.272 -44.986 1.00 38.25 178 SER A O 1
ATOM 1455 N N . GLY A 1 179 ? -39.628 -26.312 -43.594 1.00 37.22 179 GLY A N 1
ATOM 1456 C CA . GLY A 1 179 ? -38.452 -26.179 -44.452 1.00 37.22 179 GLY A CA 1
ATOM 1457 C C . GLY A 1 179 ? -37.181 -26.674 -43.769 1.00 37.22 179 GLY A C 1
ATOM 1458 O O . GLY A 1 179 ? -36.621 -25.984 -42.927 1.00 37.22 179 GLY A O 1
ATOM 1459 N N . GLU A 1 180 ? -36.772 -27.886 -44.128 1.00 40.22 180 GLU A N 1
ATOM 1460 C CA . GLU A 1 180 ? -35.536 -28.583 -43.761 1.00 40.22 180 GLU A CA 1
ATOM 1461 C C . GLU A 1 180 ? -34.268 -27.754 -44.040 1.00 40.22 180 GLU A C 1
ATOM 1463 O O . GLU A 1 180 ? -34.230 -26.951 -44.974 1.00 40.22 180 GLU A O 1
ATOM 1468 N N . GLY A 1 181 ? -33.190 -27.988 -43.281 1.00 37.69 181 GLY A N 1
ATOM 1469 C CA . GLY A 1 181 ? -31.905 -27.352 -43.582 1.00 37.69 181 GLY A CA 1
ATOM 1470 C C . GLY A 1 181 ? -30.803 -27.547 -42.548 1.00 37.69 181 GLY A C 1
ATOM 1471 O O . GLY A 1 181 ? -30.162 -26.582 -42.146 1.00 37.69 181 GLY A O 1
ATOM 1472 N N . GLU A 1 182 ? -30.575 -28.787 -42.129 1.00 47.47 182 GLU A N 1
ATOM 1473 C CA . GLU A 1 182 ? -29.356 -29.225 -41.449 1.00 47.47 182 GLU A CA 1
ATOM 1474 C C . GLU A 1 182 ? -28.118 -28.861 -42.299 1.00 47.47 182 GLU A C 1
ATOM 1476 O O . GLU A 1 182 ? -27.985 -29.314 -43.438 1.00 47.47 182 GLU A O 1
ATOM 1481 N N . LYS A 1 183 ? -27.210 -28.022 -41.779 1.00 53.03 183 LYS A N 1
ATOM 1482 C CA . LYS A 1 183 ? -25.865 -27.840 -42.349 1.00 53.03 183 LYS A CA 1
ATOM 1483 C C . LYS A 1 183 ? -24.819 -27.831 -41.246 1.00 53.03 183 LYS A C 1
ATOM 1485 O O . LYS A 1 183 ? -24.719 -26.915 -40.435 1.00 53.03 183 LYS A O 1
ATOM 1490 N N . THR A 1 184 ? -24.071 -28.920 -41.263 1.00 47.47 184 THR A N 1
ATOM 1491 C CA . THR A 1 184 ? -22.904 -29.261 -40.468 1.00 47.47 184 THR A CA 1
ATOM 1492 C C . THR A 1 184 ? -21.752 -28.277 -40.678 1.00 47.47 184 THR A C 1
ATOM 1494 O O . THR A 1 184 ? -21.536 -27.743 -41.767 1.00 47.47 184 THR A O 1
ATOM 1497 N N . ILE A 1 185 ? -21.007 -28.055 -39.594 1.00 49.03 185 ILE A N 1
ATOM 1498 C CA . ILE A 1 185 ? -19.755 -27.299 -39.535 1.00 49.03 185 ILE A CA 1
ATOM 1499 C C . ILE A 1 185 ? -18.748 -28.009 -40.443 1.00 49.03 185 ILE A C 1
ATOM 1501 O O . ILE A 1 185 ? -18.293 -29.108 -40.131 1.00 49.03 185 ILE A O 1
ATOM 1505 N N . ARG A 1 186 ? -18.444 -27.411 -41.598 1.00 46.66 186 ARG A N 1
ATOM 1506 C CA . ARG A 1 186 ? -17.415 -27.914 -42.508 1.00 46.66 186 ARG A CA 1
ATOM 1507 C C . ARG A 1 186 ? -16.064 -27.345 -42.088 1.00 46.66 186 ARG A C 1
ATOM 1509 O O . ARG A 1 186 ? -15.844 -26.140 -42.136 1.00 46.66 186 ARG A O 1
ATOM 1516 N N . GLU A 1 187 ? -15.182 -28.250 -41.689 1.00 54.41 187 GLU A N 1
ATOM 1517 C CA . GLU A 1 187 ? -13.733 -28.083 -41.645 1.00 54.41 187 GLU A CA 1
ATOM 1518 C C . GLU A 1 187 ? -13.230 -27.600 -43.015 1.00 54.41 187 GLU A C 1
ATOM 1520 O O . GLU A 1 187 ? -13.101 -28.388 -43.951 1.00 54.41 187 GLU A O 1
ATOM 1525 N N . SER A 1 188 ? -12.981 -26.301 -43.181 1.00 53.16 188 SER A N 1
ATOM 1526 C CA . SER A 1 188 ? -12.339 -25.801 -44.405 1.00 53.16 188 SER A CA 1
ATOM 1527 C C . SER A 1 188 ? -11.587 -24.482 -44.238 1.00 53.16 188 SER A C 1
ATOM 1529 O O . SER A 1 188 ? -11.524 -23.726 -45.193 1.00 53.16 188 SER A O 1
ATOM 1531 N N . ASP A 1 189 ? -10.989 -24.221 -43.071 1.00 51.78 189 ASP A N 1
ATOM 1532 C CA . ASP A 1 189 ? -10.078 -23.077 -42.875 1.00 51.78 189 ASP A CA 1
ATOM 1533 C C . ASP A 1 189 ? -8.813 -23.483 -42.096 1.00 51.78 189 ASP A C 1
ATOM 1535 O O . ASP A 1 189 ? -8.457 -22.922 -41.063 1.00 51.78 189 ASP A O 1
ATOM 1539 N N . SER A 1 190 ? -8.104 -24.497 -42.602 1.00 55.75 190 SER A N 1
ATOM 1540 C CA . SER A 1 190 ? -6.708 -24.755 -42.222 1.00 55.75 190 SER A CA 1
ATOM 1541 C C . SER A 1 190 ? -5.790 -24.351 -43.380 1.00 55.75 190 SER A C 1
ATOM 1543 O O . SER A 1 190 ? -5.770 -25.043 -44.401 1.00 55.75 190 SER A O 1
ATOM 1545 N N . PRO A 1 191 ? -5.041 -23.237 -43.278 1.00 60.31 191 PRO A N 1
ATOM 1546 C CA . PRO A 1 191 ? -4.121 -22.829 -44.329 1.00 60.31 191 PRO A CA 1
ATOM 1547 C C . PRO A 1 191 ? -2.933 -23.798 -44.413 1.00 60.31 191 PRO A C 1
ATOM 1549 O O . PRO A 1 191 ? -2.156 -23.960 -43.473 1.00 60.31 191 PRO A O 1
ATOM 1552 N N . ILE A 1 192 ? -2.806 -24.444 -45.573 1.00 58.47 192 ILE A N 1
ATOM 1553 C CA . ILE A 1 192 ? -1.700 -25.331 -45.940 1.00 58.47 192 ILE A CA 1
ATOM 1554 C C . ILE A 1 192 ? -0.401 -24.518 -46.020 1.00 58.47 192 ILE A C 1
ATOM 1556 O O . ILE A 1 192 ? -0.268 -23.609 -46.841 1.00 58.47 192 ILE A O 1
ATOM 1560 N N . LEU A 1 193 ? 0.570 -24.901 -45.190 1.00 48.31 193 LEU A N 1
ATOM 1561 C CA . LEU A 1 193 ? 1.981 -24.527 -45.287 1.00 48.31 193 LEU A CA 1
ATOM 1562 C C . LEU A 1 193 ? 2.516 -24.898 -46.680 1.00 48.31 193 LEU A C 1
ATOM 1564 O O . LEU A 1 193 ? 2.588 -26.080 -47.023 1.00 48.31 193 LEU A O 1
ATOM 1568 N N . ARG A 1 194 ? 2.912 -23.906 -47.485 1.00 50.12 194 ARG A N 1
ATOM 1569 C CA . ARG A 1 194 ? 3.753 -24.150 -48.665 1.00 50.12 194 ARG A CA 1
ATOM 1570 C C . ARG A 1 194 ? 5.220 -24.102 -48.240 1.00 50.12 194 ARG A C 1
ATOM 1572 O O . ARG A 1 194 ? 5.626 -23.164 -47.559 1.00 50.12 194 ARG A O 1
ATOM 1579 N N . LYS A 1 195 ? 5.941 -25.164 -48.602 1.00 47.72 195 LYS A N 1
ATOM 1580 C CA . LYS A 1 195 ? 7.400 -25.294 -48.513 1.00 47.72 195 LYS A CA 1
ATOM 1581 C C . LYS A 1 195 ? 8.098 -24.309 -49.443 1.00 47.72 195 LYS A C 1
ATOM 1583 O O . LYS A 1 195 ? 7.509 -24.024 -50.510 1.00 47.72 195 LYS A O 1
#